Protein AF-A0AAF0ZLP9-F1 (afdb_monomer)

Mean predicted aligned error: 16.52 Å

Sequence (183 aa):
MPTTYLGMPLGSNHKALDIWDGILEKTERKLTRWKAQYLSLGGRLILINSDLDSLPTYVMSLFPIPAKVVEKLDRLRRNLLWHGNKEGKEQGWNISFRIMLNDWEIERVAALLGTLGGIFIIPTATDRVLWKLSRDGVFSVKSAYNCGLHEMTRGTQYPWRYFWKSALPTKVKGFTWLVIRTV

Organism: Solanum verrucosum (NCBI:txid315347)

Foldseek 3Di:
DFDADPNHTPPDDLPDCVRLVSLLVVLVVVLVVDLLLVAALVRLVVCCVPPVCVSVVVSCVVHPDDPVSVLSSLLSSLCSNQVNDPPPDDSADRDDDPDDDDPVVVVVVVVVRVVRVVDHDDSNDDDDQAPPQDPVRDDDPVSCVVSCPVVVVVVDPDPVVVLVVDPDDPVVSVVVVVVVVVD

Structure (mmCIF, N/CA/C/O backbone):
data_AF-A0AAF0ZLP9-F1
#
_entry.id   AF-A0AAF0ZLP9-F1
#
loop_
_atom_site.group_PDB
_atom_site.id
_atom_site.type_symbol
_atom_site.label_atom_id
_atom_site.label_alt_id
_atom_site.label_comp_id
_atom_site.label_asym_id
_atom_site.label_entity_id
_atom_site.label_seq_id
_atom_site.pdbx_PDB_ins_code
_atom_site.Cartn_x
_atom_site.Cartn_y
_atom_site.Cartn_z
_atom_site.occupancy
_atom_site.B_iso_or_equiv
_atom_site.auth_seq_id
_atom_site.auth_comp_id
_atom_site.auth_asym_id
_atom_site.auth_atom_id
_atom_site.pdbx_PDB_model_num
ATOM 1 N N . MET A 1 1 ? 23.384 -28.248 -21.584 1.00 49.19 1 MET A N 1
ATOM 2 C CA . MET A 1 1 ? 22.655 -28.486 -20.319 1.00 49.19 1 MET A CA 1
ATOM 3 C C . MET A 1 1 ? 22.305 -27.123 -19.737 1.00 49.19 1 MET A C 1
ATOM 5 O O . MET A 1 1 ? 23.247 -26.397 -19.442 1.00 49.19 1 MET A O 1
ATOM 9 N N . PRO A 1 2 ? 21.028 -26.709 -19.655 1.00 58.16 2 PRO A N 1
ATOM 10 C CA . PRO A 1 2 ? 20.682 -25.439 -19.017 1.00 58.16 2 PRO A CA 1
ATOM 11 C C . PRO A 1 2 ? 20.969 -25.537 -17.512 1.00 58.16 2 PRO A C 1
ATOM 13 O O . PRO A 1 2 ? 20.381 -26.361 -16.814 1.00 58.16 2 PRO A O 1
ATOM 16 N N . THR A 1 3 ? 21.919 -24.745 -17.016 1.00 70.38 3 THR A N 1
ATOM 17 C CA . THR A 1 3 ? 22.317 -24.718 -15.604 1.00 70.38 3 THR A CA 1
ATOM 18 C C . THR A 1 3 ? 21.590 -23.590 -14.881 1.00 70.38 3 THR A C 1
ATOM 20 O O . THR A 1 3 ? 21.558 -22.448 -15.332 1.00 70.38 3 THR A O 1
ATOM 23 N N . THR A 1 4 ? 20.973 -23.912 -13.744 1.00 65.00 4 THR A N 1
ATOM 24 C CA . THR A 1 4 ? 20.306 -22.921 -12.891 1.00 65.00 4 THR A CA 1
ATOM 25 C C . THR A 1 4 ? 21.230 -22.608 -11.721 1.00 65.00 4 THR A C 1
ATOM 27 O O . THR A 1 4 ? 21.592 -23.517 -10.978 1.00 65.00 4 THR A O 1
ATOM 30 N N . TYR A 1 5 ? 21.615 -21.347 -11.542 1.00 68.69 5 TYR A N 1
ATOM 31 C CA . TYR A 1 5 ? 22.471 -20.907 -10.439 1.00 68.69 5 TYR A CA 1
ATOM 32 C C . TYR A 1 5 ? 21.735 -19.881 -9.587 1.00 68.69 5 TYR A C 1
ATOM 34 O O . TYR A 1 5 ? 21.139 -18.948 -10.117 1.00 68.69 5 TYR A O 1
ATOM 42 N N . LEU A 1 6 ? 21.704 -20.094 -8.265 1.00 69.62 6 LEU A N 1
ATOM 43 C CA . LEU A 1 6 ? 20.928 -19.275 -7.316 1.00 69.62 6 LEU A CA 1
ATOM 44 C C . LEU A 1 6 ? 19.440 -19.119 -7.701 1.00 69.62 6 LEU A C 1
ATOM 46 O O . LEU A 1 6 ? 18.779 -18.144 -7.353 1.00 69.62 6 LEU A O 1
ATOM 50 N N . GLY A 1 7 ? 18.887 -20.106 -8.415 1.00 65.56 7 GLY A N 1
ATOM 51 C CA . GLY A 1 7 ? 17.504 -20.080 -8.890 1.00 65.56 7 GLY A CA 1
ATOM 52 C C . GLY A 1 7 ? 17.270 -19.261 -10.163 1.00 65.56 7 GLY A C 1
ATOM 53 O O . GLY A 1 7 ? 16.106 -19.056 -10.501 1.00 65.56 7 GLY A O 1
ATOM 54 N N . MET A 1 8 ? 18.334 -18.837 -10.855 1.00 65.44 8 MET A N 1
ATOM 55 C CA . MET A 1 8 ? 18.293 -18.126 -12.131 1.00 65.44 8 MET A CA 1
ATOM 56 C C . MET A 1 8 ? 18.932 -18.974 -13.251 1.00 65.44 8 MET A C 1
ATOM 58 O O . MET A 1 8 ? 20.014 -19.531 -13.044 1.00 65.44 8 MET A O 1
ATOM 62 N N . PRO A 1 9 ? 18.297 -19.109 -14.430 1.00 67.62 9 PRO A N 1
ATOM 63 C CA . PRO A 1 9 ? 18.894 -19.823 -15.556 1.00 67.62 9 PRO A CA 1
ATOM 64 C C . PRO A 1 9 ? 20.093 -19.039 -16.113 1.00 67.62 9 PRO A C 1
ATOM 66 O O . PRO A 1 9 ? 19.953 -17.902 -16.569 1.00 67.62 9 PRO A O 1
ATOM 69 N N . LEU A 1 10 ? 21.283 -19.642 -16.063 1.00 65.06 10 LEU A N 1
ATOM 70 C CA . LEU A 1 10 ? 22.501 -19.060 -16.624 1.00 65.06 10 LEU A CA 1
ATOM 71 C C . LEU A 1 10 ? 22.424 -19.109 -18.156 1.00 65.06 10 LEU A C 1
ATOM 73 O O . LEU A 1 10 ? 22.290 -20.181 -18.742 1.00 65.06 10 LEU A O 1
ATOM 77 N N . GLY A 1 11 ? 22.507 -17.941 -18.798 1.00 62.72 11 GLY A N 1
ATOM 78 C CA . GLY A 1 11 ? 22.453 -17.798 -20.259 1.00 62.72 11 GLY A CA 1
ATOM 79 C C . GLY A 1 11 ? 21.096 -17.370 -20.832 1.00 62.72 11 GLY A C 1
ATOM 80 O O . GLY A 1 11 ? 21.001 -17.162 -22.039 1.00 62.72 11 GLY A O 1
ATOM 81 N N . SER A 1 12 ? 20.063 -17.188 -20.000 1.00 61.44 12 SER A N 1
ATOM 82 C CA . SER A 1 12 ? 18.775 -16.633 -20.443 1.00 61.44 12 SER A CA 1
ATOM 83 C C . SER A 1 12 ? 18.812 -15.108 -20.556 1.00 61.44 12 SER A C 1
ATOM 85 O O . SER A 1 12 ? 19.478 -14.417 -19.786 1.00 61.44 12 SER A O 1
ATOM 87 N N . ASN A 1 13 ? 18.065 -14.564 -21.519 1.00 61.25 13 ASN A N 1
ATOM 88 C CA . ASN A 1 13 ? 17.962 -13.122 -21.727 1.00 61.25 13 ASN A CA 1
ATOM 89 C C . ASN A 1 13 ? 17.360 -12.442 -20.482 1.00 61.25 13 ASN A C 1
ATOM 91 O O . ASN A 1 13 ? 16.272 -12.796 -20.047 1.00 61.25 13 ASN A O 1
ATOM 95 N N . HIS A 1 14 ? 18.037 -11.430 -19.941 1.00 55.03 14 HIS A N 1
ATOM 96 C CA . HIS A 1 14 ? 17.614 -10.651 -18.770 1.00 55.03 14 HIS A CA 1
ATOM 97 C C . HIS A 1 14 ? 16.262 -9.925 -18.927 1.00 55.03 14 HIS A C 1
ATOM 99 O O . HIS A 1 14 ? 15.676 -9.486 -17.939 1.00 55.03 14 HIS A O 1
ATOM 105 N N . LYS A 1 15 ? 15.765 -9.784 -20.163 1.00 58.22 15 LYS A N 1
ATOM 106 C CA . LYS A 1 15 ? 14.428 -9.247 -20.475 1.00 58.22 15 LYS A CA 1
ATOM 107 C C . LYS A 1 15 ? 13.356 -10.329 -20.628 1.00 58.22 15 LYS A C 1
ATOM 109 O O . LYS A 1 15 ? 12.195 -9.989 -20.852 1.00 58.22 15 LYS A O 1
ATOM 114 N N . ALA A 1 16 ? 13.726 -11.608 -20.569 1.00 65.06 16 ALA A N 1
ATOM 115 C CA . ALA A 1 16 ? 12.787 -12.706 -20.736 1.00 65.06 16 ALA A CA 1
ATOM 116 C C . ALA A 1 16 ? 11.825 -12.754 -19.544 1.00 65.06 16 ALA A C 1
ATOM 118 O O . ALA A 1 16 ? 12.243 -12.788 -18.384 1.00 65.06 16 ALA A O 1
ATOM 119 N N . LEU A 1 17 ? 10.527 -12.762 -19.852 1.00 65.50 17 LEU A N 1
ATOM 120 C CA . LEU A 1 17 ? 9.453 -12.929 -18.871 1.00 65.50 17 LEU A CA 1
ATOM 121 C C . LEU A 1 17 ? 9.621 -14.231 -18.073 1.00 65.50 17 LEU A C 1
ATOM 123 O O . LEU A 1 17 ? 9.301 -14.251 -16.891 1.00 65.50 17 LEU A O 1
ATOM 127 N N . ASP A 1 18 ? 10.267 -15.234 -18.667 1.00 69.56 18 ASP A N 1
ATOM 128 C CA . ASP A 1 18 ? 10.568 -16.539 -18.077 1.00 69.56 18 ASP A CA 1
ATOM 129 C C . ASP A 1 18 ? 11.316 -16.461 -16.730 1.00 69.56 18 ASP A C 1
ATOM 131 O O . ASP A 1 18 ? 11.081 -17.274 -15.834 1.00 69.56 18 ASP A O 1
ATOM 135 N N . ILE A 1 19 ? 12.203 -15.467 -16.543 1.00 73.44 19 ILE A N 1
ATOM 136 C CA . ILE A 1 19 ? 12.913 -15.258 -15.263 1.00 73.44 19 ILE A CA 1
ATOM 137 C C . ILE A 1 19 ? 11.917 -14.842 -14.175 1.00 73.44 19 ILE A C 1
ATOM 139 O O . ILE A 1 19 ? 11.981 -15.314 -13.037 1.00 73.44 19 ILE A O 1
ATOM 143 N N . TRP A 1 20 ? 10.983 -13.962 -14.535 1.00 76.06 20 TRP A N 1
ATOM 144 C CA . TRP A 1 20 ? 9.957 -13.455 -13.633 1.00 76.06 20 TRP A CA 1
ATOM 145 C C . TRP A 1 20 ? 8.847 -14.474 -13.397 1.00 76.06 20 TRP A C 1
ATOM 147 O O . TRP A 1 20 ? 8.338 -14.543 -12.281 1.00 76.06 20 TRP A O 1
ATOM 157 N N . ASP A 1 21 ? 8.528 -15.314 -14.380 1.00 79.44 21 ASP A N 1
ATOM 158 C CA . ASP A 1 21 ? 7.550 -16.392 -14.237 1.00 79.44 21 ASP A CA 1
ATOM 159 C C . ASP A 1 21 ? 7.983 -17.405 -13.175 1.00 79.44 21 ASP A C 1
ATOM 161 O O . ASP A 1 21 ? 7.184 -17.759 -12.308 1.00 79.44 21 ASP A O 1
ATOM 165 N N . GLY A 1 22 ? 9.268 -17.771 -13.126 1.00 78.88 22 GLY A N 1
ATOM 166 C CA . GLY A 1 22 ? 9.793 -18.633 -12.061 1.00 78.88 22 GLY A CA 1
ATOM 167 C C . GLY A 1 22 ? 9.694 -18.012 -10.656 1.00 78.88 22 GLY A C 1
ATOM 168 O O . GLY A 1 22 ? 9.508 -18.720 -9.663 1.00 78.88 22 GLY A O 1
ATOM 169 N N . ILE A 1 23 ? 9.794 -16.684 -10.541 1.00 80.06 23 ILE A N 1
ATOM 170 C CA . ILE A 1 23 ? 9.618 -15.963 -9.267 1.00 80.06 23 ILE A CA 1
ATOM 171 C C . ILE A 1 23 ? 8.141 -15.891 -8.900 1.00 80.06 23 ILE A C 1
ATOM 173 O O . ILE A 1 23 ? 7.786 -16.131 -7.744 1.00 80.06 23 ILE A O 1
ATOM 177 N N . LEU A 1 24 ? 7.283 -15.588 -9.872 1.00 81.00 24 LEU A N 1
ATOM 178 C CA . LEU A 1 24 ? 5.836 -15.551 -9.703 1.00 81.00 24 LEU A CA 1
ATOM 179 C C . LEU A 1 24 ? 5.320 -16.915 -9.248 1.00 81.00 24 LEU A C 1
ATOM 181 O O . LEU A 1 24 ? 4.569 -16.978 -8.283 1.00 81.00 24 LEU A O 1
ATOM 185 N N . GLU A 1 25 ? 5.804 -18.005 -9.839 1.00 84.25 25 GLU A N 1
ATOM 186 C CA . GLU A 1 25 ? 5.424 -19.363 -9.454 1.00 84.25 25 GLU A CA 1
ATOM 187 C C . GLU A 1 25 ? 5.878 -19.707 -8.024 1.00 84.25 25 GLU A C 1
ATOM 189 O O . GLU A 1 25 ? 5.121 -20.280 -7.241 1.00 84.25 25 GLU A O 1
ATOM 194 N N . LYS A 1 26 ? 7.097 -19.313 -7.625 1.00 82.75 26 LYS A N 1
ATOM 195 C CA . LYS A 1 26 ? 7.569 -19.479 -6.235 1.00 82.75 26 LYS A CA 1
ATOM 196 C C . LYS A 1 26 ? 6.723 -18.674 -5.249 1.00 82.75 26 LYS A C 1
ATOM 198 O O . LYS A 1 26 ? 6.408 -19.166 -4.166 1.00 82.75 26 LYS A O 1
ATOM 203 N N . THR A 1 27 ? 6.362 -17.452 -5.629 1.00 79.12 27 THR A N 1
ATOM 204 C CA . THR A 1 27 ? 5.506 -16.546 -4.852 1.00 79.12 27 THR A CA 1
ATOM 205 C C . THR A 1 27 ? 4.111 -17.149 -4.682 1.00 79.12 27 THR A C 1
ATOM 207 O O . THR A 1 27 ? 3.625 -17.270 -3.559 1.00 79.12 27 THR A O 1
ATOM 210 N N . GLU A 1 28 ? 3.507 -17.631 -5.770 1.00 81.25 28 GLU A N 1
ATOM 211 C CA . GLU A 1 28 ? 2.225 -18.343 -5.773 1.00 81.25 28 GLU A CA 1
ATOM 212 C C . GLU A 1 28 ? 2.287 -19.610 -4.913 1.00 81.25 28 GLU A C 1
ATOM 214 O O . GLU A 1 28 ? 1.420 -19.826 -4.075 1.00 81.25 28 GLU A O 1
ATOM 219 N N . ARG A 1 29 ? 3.352 -20.409 -5.014 1.00 82.69 29 ARG A N 1
ATOM 220 C CA . ARG A 1 29 ? 3.523 -21.626 -4.206 1.00 82.69 29 ARG A CA 1
ATOM 221 C C . ARG A 1 29 ? 3.622 -21.332 -2.705 1.00 82.69 29 ARG A C 1
ATOM 223 O O . ARG A 1 29 ? 3.055 -22.075 -1.900 1.00 82.69 29 ARG A O 1
ATOM 230 N N . LYS A 1 30 ? 4.314 -20.253 -2.314 1.00 78.88 30 LYS A N 1
ATOM 231 C CA . LYS A 1 30 ? 4.333 -19.772 -0.918 1.00 78.88 30 LYS A CA 1
ATOM 232 C C . LYS A 1 30 ? 2.928 -19.362 -0.462 1.00 78.88 30 LYS A C 1
ATOM 234 O O . LYS A 1 30 ? 2.514 -19.751 0.627 1.00 78.88 30 LYS A O 1
ATOM 239 N N . LEU A 1 31 ? 2.181 -18.662 -1.317 1.00 74.19 31 LEU A N 1
ATOM 240 C CA . LEU A 1 31 ? 0.797 -18.257 -1.057 1.00 74.19 31 LEU A CA 1
ATOM 241 C C . LEU A 1 31 ? -0.144 -19.452 -0.879 1.00 74.19 31 LEU A C 1
ATOM 243 O O . LEU A 1 31 ? -0.948 -19.441 0.043 1.00 74.19 31 LEU A O 1
ATOM 247 N N . THR A 1 32 ? -0.024 -20.508 -1.688 1.00 70.88 32 THR A N 1
ATOM 248 C CA . THR A 1 32 ? -0.853 -21.719 -1.546 1.00 70.88 32 THR A CA 1
ATOM 249 C C . THR A 1 32 ? -0.559 -22.465 -0.245 1.00 70.88 32 THR A C 1
ATOM 251 O O . THR A 1 32 ? -1.459 -23.051 0.359 1.00 70.88 32 THR A O 1
ATOM 254 N N . ARG A 1 33 ? 0.702 -22.439 0.209 1.00 72.69 33 ARG A N 1
ATOM 255 C CA . ARG A 1 33 ? 1.113 -23.024 1.492 1.00 72.69 33 ARG A CA 1
ATOM 256 C C . ARG A 1 33 ? 0.535 -22.249 2.676 1.00 72.69 33 ARG A C 1
ATOM 258 O O . ARG A 1 33 ? 0.210 -22.848 3.701 1.00 72.69 33 ARG A O 1
ATOM 265 N N . TRP A 1 34 ? 0.403 -20.933 2.554 1.00 72.44 34 TRP A N 1
ATOM 266 C CA . TRP A 1 34 ? -0.213 -20.112 3.585 1.00 72.44 34 TRP A CA 1
ATOM 267 C C . TRP A 1 34 ? -1.728 -20.138 3.454 1.00 72.44 34 TRP A C 1
ATOM 269 O O . TRP A 1 34 ? -2.339 -19.492 2.607 1.00 72.44 34 TRP A O 1
ATOM 279 N N . LYS A 1 35 ? -2.374 -20.851 4.367 1.00 63.41 35 LYS A N 1
ATOM 280 C CA . LYS A 1 35 ? -3.819 -20.758 4.536 1.00 63.41 35 LYS A CA 1
ATOM 281 C C . LYS A 1 35 ? -4.155 -19.397 5.151 1.00 63.41 35 LYS A C 1
ATOM 283 O O . LYS A 1 35 ? -4.222 -19.264 6.368 1.00 63.41 35 LYS A O 1
ATOM 288 N N . ALA A 1 36 ? -4.361 -18.396 4.292 1.00 61.16 36 ALA A N 1
ATOM 289 C CA . ALA A 1 36 ? -4.723 -17.020 4.650 1.00 61.16 36 ALA A CA 1
ATOM 290 C C . ALA A 1 36 ? -5.899 -16.934 5.648 1.00 61.16 36 ALA A C 1
ATOM 292 O O . ALA A 1 36 ? -5.960 -15.997 6.437 1.00 61.16 36 ALA A O 1
ATOM 293 N N . GLN A 1 37 ? -6.761 -17.956 5.660 1.00 61.06 37 GLN A N 1
ATOM 294 C CA . GLN A 1 37 ? -7.866 -18.165 6.607 1.00 61.06 37 GLN A CA 1
ATOM 295 C C . GLN A 1 37 ? -7.455 -18.289 8.077 1.00 61.06 37 GLN A C 1
ATOM 297 O O . 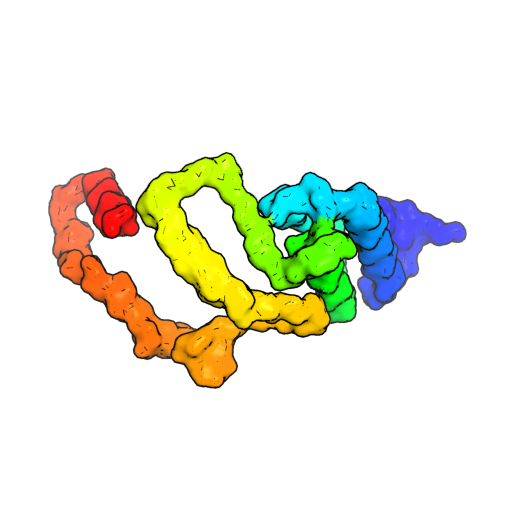GLN A 1 37 ? -8.265 -18.011 8.952 1.00 61.06 37 GLN A O 1
ATOM 302 N N . TYR A 1 38 ? -6.214 -18.681 8.370 1.00 63.47 38 TYR A N 1
ATOM 303 C CA . TYR A 1 38 ? -5.725 -18.825 9.746 1.00 63.47 38 TYR A CA 1
ATOM 304 C C . TYR A 1 38 ? -4.857 -17.651 10.206 1.00 63.47 38 TYR A C 1
ATOM 306 O O . TYR A 1 38 ? -4.330 -17.674 11.316 1.00 63.47 38 TYR A O 1
ATOM 314 N N . LEU A 1 39 ? -4.674 -16.629 9.365 1.00 66.81 39 LEU A N 1
ATOM 315 C CA . LEU A 1 39 ? -3.806 -15.495 9.657 1.00 66.81 39 LEU A CA 1
ATOM 316 C C . LEU A 1 39 ? -4.619 -14.215 9.855 1.00 66.81 39 LEU A C 1
ATOM 318 O O . LEU A 1 39 ? -5.413 -13.807 9.002 1.00 66.81 39 LEU A O 1
ATOM 322 N N . SER A 1 40 ? -4.351 -13.524 10.965 1.00 72.12 40 SER A N 1
ATOM 323 C CA . SER A 1 40 ? -4.873 -12.174 11.193 1.00 72.12 40 SER A CA 1
ATOM 324 C C . SER A 1 40 ? -4.401 -11.212 10.098 1.00 72.12 40 SER A C 1
ATOM 326 O O . SER A 1 40 ? -3.391 -11.457 9.436 1.00 72.12 40 SER A O 1
ATOM 328 N N . LEU A 1 41 ? -5.111 -10.096 9.904 1.00 70.56 41 LEU A N 1
ATOM 329 C CA . LEU A 1 41 ? -4.733 -9.083 8.909 1.00 70.56 41 LEU A CA 1
ATOM 330 C C . LEU A 1 41 ? -3.286 -8.598 9.114 1.00 70.56 41 LEU A C 1
ATOM 332 O O . LEU A 1 41 ? -2.505 -8.543 8.166 1.00 70.56 41 LEU A O 1
ATOM 336 N N . GLY A 1 42 ? -2.903 -8.340 10.369 1.00 70.06 42 GLY A N 1
ATOM 337 C CA . GLY A 1 42 ? -1.533 -7.964 10.726 1.00 70.06 42 GLY A CA 1
ATOM 338 C C . GLY A 1 42 ? -0.511 -9.075 10.461 1.00 70.06 42 GLY A C 1
ATOM 339 O O . GLY A 1 42 ? 0.571 -8.795 9.957 1.00 70.06 42 GLY A O 1
ATOM 340 N N . GLY A 1 43 ? -0.856 -10.340 10.727 1.00 75.56 43 GLY A N 1
ATOM 341 C CA . GLY A 1 43 ? 0.011 -11.479 10.401 1.00 75.56 43 GLY A CA 1
ATOM 342 C C . GLY A 1 43 ? 0.236 -11.633 8.894 1.00 75.56 43 GLY A C 1
ATOM 343 O O . GLY A 1 43 ? 1.356 -11.891 8.461 1.00 75.56 43 GLY A O 1
ATOM 344 N N . ARG A 1 44 ? -0.804 -11.397 8.086 1.00 79.12 44 ARG A N 1
ATOM 345 C CA . ARG A 1 44 ? -0.709 -11.402 6.619 1.00 79.12 44 ARG A CA 1
ATOM 346 C C . ARG A 1 44 ? 0.176 -10.272 6.097 1.00 79.12 44 ARG A C 1
ATOM 348 O O . ARG A 1 44 ? 1.000 -10.521 5.226 1.00 79.12 44 ARG A O 1
ATOM 355 N N . LEU A 1 45 ? 0.053 -9.066 6.653 1.00 80.12 45 LEU A N 1
ATOM 356 C CA . LEU A 1 45 ? 0.885 -7.920 6.275 1.00 80.12 45 LEU A CA 1
ATOM 357 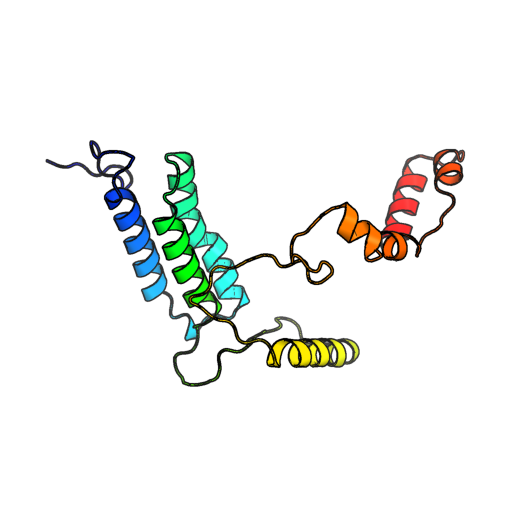C C . LEU A 1 45 ? 2.366 -8.139 6.616 1.00 80.12 45 LEU A C 1
ATOM 359 O O . LEU A 1 45 ? 3.233 -7.842 5.800 1.00 80.12 45 LEU A O 1
ATOM 363 N N . ILE A 1 46 ? 2.656 -8.718 7.784 1.00 82.12 46 ILE A N 1
ATOM 364 C CA . ILE A 1 46 ? 4.028 -9.075 8.164 1.00 82.12 46 ILE A CA 1
ATOM 365 C C . ILE A 1 46 ? 4.612 -10.093 7.178 1.00 82.12 46 ILE A C 1
ATOM 367 O O . ILE A 1 46 ? 5.715 -9.873 6.692 1.00 82.12 46 ILE A O 1
ATOM 371 N N . LEU A 1 47 ? 3.867 -11.150 6.829 1.00 79.81 47 LEU A N 1
ATOM 372 C CA . LEU A 1 47 ? 4.320 -12.159 5.861 1.00 79.81 47 LEU A CA 1
ATOM 373 C C . LEU A 1 47 ? 4.530 -11.593 4.452 1.00 79.81 47 LEU A C 1
ATOM 375 O O . LEU A 1 47 ? 5.462 -12.000 3.760 1.00 79.81 47 LEU A O 1
ATOM 379 N N . ILE A 1 48 ? 3.684 -10.655 4.013 1.00 82.62 48 ILE A N 1
ATOM 380 C CA . ILE A 1 48 ? 3.896 -9.952 2.741 1.00 82.62 48 ILE A CA 1
ATOM 381 C C . ILE A 1 48 ? 5.261 -9.256 2.768 1.00 82.62 48 ILE A C 1
ATOM 383 O O . ILE A 1 48 ? 6.106 -9.531 1.915 1.00 82.62 48 ILE A O 1
ATOM 387 N N . ASN A 1 49 ? 5.503 -8.451 3.801 1.00 81.06 49 ASN A N 1
ATOM 388 C CA . ASN A 1 49 ? 6.715 -7.646 3.909 1.00 81.06 49 ASN A CA 1
ATOM 389 C C . ASN A 1 49 ? 7.985 -8.491 4.130 1.00 81.06 49 ASN A C 1
ATOM 391 O O . ASN A 1 49 ? 9.046 -8.140 3.619 1.00 81.06 49 ASN A O 1
ATOM 395 N N . SER A 1 50 ? 7.917 -9.594 4.885 1.00 80.38 50 SER A N 1
ATOM 396 C CA . SER A 1 50 ? 9.090 -10.437 5.168 1.00 80.38 50 SER A CA 1
ATOM 397 C C . SER A 1 50 ? 9.429 -11.394 4.024 1.00 80.38 50 SER A C 1
ATOM 399 O O . SER A 1 50 ? 10.596 -11.570 3.667 1.00 80.38 50 SER A O 1
ATOM 401 N N . ASP A 1 51 ? 8.416 -12.034 3.438 1.00 75.31 51 ASP A N 1
ATOM 402 C CA . ASP A 1 51 ? 8.608 -13.231 2.616 1.00 75.31 51 ASP A CA 1
ATOM 403 C C . ASP A 1 51 ? 8.201 -13.074 1.153 1.00 75.31 51 ASP A C 1
ATOM 405 O O . ASP A 1 51 ? 8.790 -13.749 0.296 1.00 75.31 51 ASP A O 1
ATOM 409 N N . LEU A 1 52 ? 7.192 -12.244 0.859 1.00 77.06 52 LEU A N 1
ATOM 410 C CA . LEU A 1 52 ? 6.774 -11.970 -0.521 1.00 77.06 52 LEU A CA 1
ATOM 411 C C . LEU A 1 52 ? 7.579 -10.837 -1.139 1.00 77.06 52 LEU A C 1
ATOM 413 O O . LEU A 1 52 ? 7.829 -10.893 -2.336 1.00 77.06 52 LEU A O 1
ATOM 417 N N . ASP A 1 53 ? 8.026 -9.864 -0.348 1.00 77.62 53 ASP A N 1
ATOM 418 C CA . ASP A 1 53 ? 8.770 -8.717 -0.869 1.00 77.62 53 ASP A CA 1
ATOM 419 C C . ASP A 1 53 ? 10.270 -8.990 -1.000 1.00 77.62 53 ASP A C 1
ATOM 421 O O . ASP A 1 53 ? 10.919 -8.415 -1.872 1.00 77.62 53 ASP A O 1
ATOM 425 N N . SER A 1 54 ? 10.831 -9.923 -0.228 1.00 80.25 54 SER A N 1
ATOM 426 C CA . SER A 1 54 ? 12.264 -10.248 -0.284 1.00 80.25 54 SER A CA 1
ATOM 427 C C . SER A 1 54 ? 12.703 -10.862 -1.623 1.00 80.25 54 SER A C 1
ATOM 429 O O . SER A 1 54 ? 13.784 -10.539 -2.119 1.00 80.25 54 SER A O 1
ATOM 431 N N . LEU A 1 55 ? 11.861 -11.693 -2.253 1.00 76.50 55 LEU A N 1
ATOM 432 C CA . LEU A 1 55 ? 12.174 -12.347 -3.534 1.00 76.50 55 LEU A CA 1
ATOM 433 C C . LEU A 1 55 ? 12.176 -11.368 -4.729 1.00 76.50 55 LEU A C 1
ATOM 435 O O . LEU A 1 55 ? 13.188 -11.312 -5.432 1.00 76.50 55 LEU A O 1
ATOM 439 N N . PRO A 1 56 ? 11.119 -10.564 -4.972 1.00 77.50 56 PRO A N 1
ATOM 440 C CA . PRO A 1 56 ? 11.139 -9.534 -6.003 1.00 77.50 56 PRO A CA 1
ATOM 441 C C . PRO A 1 56 ? 12.199 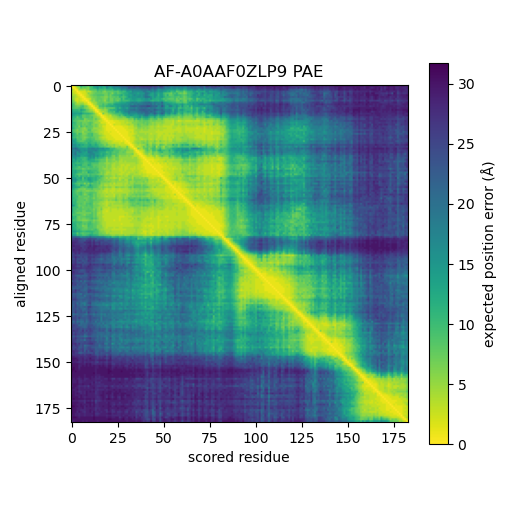-8.469 -5.733 1.00 77.50 56 PRO A C 1
ATOM 443 O O . PRO A 1 56 ? 12.860 -8.060 -6.677 1.00 77.50 56 PRO A O 1
ATOM 446 N N . THR A 1 57 ? 12.428 -8.067 -4.476 1.00 82.50 57 THR A N 1
ATOM 447 C CA . THR A 1 57 ? 13.437 -7.042 -4.140 1.00 82.50 57 THR A CA 1
ATOM 448 C C . THR A 1 57 ? 14.842 -7.465 -4.562 1.00 82.50 57 THR A C 1
ATOM 450 O O . THR A 1 57 ? 15.568 -6.674 -5.163 1.00 82.50 57 THR A O 1
ATOM 453 N N . TYR A 1 58 ? 15.215 -8.726 -4.317 1.00 81.12 58 TYR A N 1
ATOM 454 C CA . TYR A 1 58 ? 16.495 -9.261 -4.780 1.00 81.12 58 TYR A CA 1
ATOM 455 C C . TYR A 1 58 ? 16.628 -9.163 -6.304 1.00 81.12 58 TYR A C 1
ATOM 457 O O . TYR A 1 58 ? 17.635 -8.679 -6.813 1.00 81.12 58 TYR A O 1
ATOM 465 N N . VAL A 1 59 ? 15.595 -9.549 -7.051 1.00 76.62 59 VAL A N 1
ATOM 466 C CA . VAL A 1 59 ? 15.664 -9.553 -8.519 1.00 76.62 59 VAL A CA 1
ATOM 467 C C . VAL A 1 59 ? 15.556 -8.149 -9.113 1.00 76.62 59 VAL A C 1
ATOM 469 O O . VAL A 1 59 ? 16.225 -7.862 -10.101 1.00 76.62 59 VAL A O 1
ATOM 472 N N . MET A 1 60 ? 14.822 -7.240 -8.471 1.00 77.88 60 MET A N 1
ATOM 473 C CA . MET A 1 60 ? 14.773 -5.819 -8.830 1.00 77.88 60 MET A CA 1
ATOM 474 C C . MET A 1 60 ? 16.138 -5.136 -8.707 1.00 77.88 60 MET A C 1
ATOM 476 O O . MET A 1 60 ? 16.420 -4.207 -9.460 1.00 77.88 60 MET A O 1
ATOM 480 N N . SER A 1 61 ? 16.997 -5.600 -7.791 1.00 80.81 61 SER A N 1
ATOM 481 C CA . SER A 1 61 ? 18.376 -5.101 -7.690 1.00 80.81 61 SER A CA 1
ATOM 482 C C . SER A 1 61 ? 19.257 -5.510 -8.877 1.00 80.81 61 SER A C 1
ATOM 484 O O . SER A 1 61 ? 20.259 -4.854 -9.147 1.00 80.81 61 SER A O 1
ATOM 486 N N . LEU A 1 62 ? 18.874 -6.567 -9.601 1.00 78.38 62 LEU A N 1
ATOM 487 C CA . LEU A 1 62 ? 19.609 -7.094 -10.751 1.00 78.38 62 LEU A CA 1
ATOM 488 C C . LEU A 1 62 ? 19.013 -6.620 -12.085 1.00 78.38 62 LEU A C 1
ATOM 490 O O . LEU A 1 62 ? 19.760 -6.350 -13.023 1.00 78.38 62 LEU A O 1
ATOM 494 N N . PHE A 1 63 ? 17.681 -6.507 -12.179 1.00 79.44 63 PHE A N 1
ATOM 495 C CA . PHE A 1 63 ? 16.970 -6.195 -13.422 1.00 79.44 63 PHE A CA 1
ATOM 496 C C . PHE A 1 63 ? 15.753 -5.284 -13.203 1.00 79.44 63 PHE A C 1
ATOM 498 O O . PHE A 1 63 ? 15.033 -5.438 -12.214 1.00 79.44 63 PHE A O 1
ATOM 505 N N . PRO A 1 64 ? 15.446 -4.382 -14.155 1.00 77.25 64 PRO A N 1
ATOM 506 C CA . PRO A 1 64 ? 14.233 -3.574 -14.099 1.00 77.25 64 PRO A CA 1
ATOM 507 C C . PRO A 1 64 ? 12.982 -4.452 -14.238 1.00 77.25 64 PRO A C 1
ATOM 509 O O . PRO A 1 64 ? 12.895 -5.300 -15.129 1.00 77.25 64 PRO A O 1
ATOM 512 N N . ILE A 1 65 ? 11.997 -4.235 -13.363 1.00 80.19 65 ILE A N 1
ATOM 513 C CA . ILE A 1 65 ? 10.777 -5.044 -13.315 1.00 80.19 65 ILE A CA 1
ATOM 514 C C . ILE A 1 65 ? 9.785 -4.649 -14.430 1.00 80.19 65 ILE A C 1
ATOM 516 O O . ILE A 1 65 ? 9.446 -3.470 -14.564 1.00 80.19 65 ILE A O 1
ATOM 520 N N . PRO A 1 66 ? 9.280 -5.601 -15.238 1.00 82.25 66 PRO A N 1
ATOM 521 C CA . PRO A 1 66 ? 8.235 -5.317 -16.218 1.00 82.25 66 PRO A CA 1
ATOM 522 C C . PRO A 1 66 ? 6.900 -4.973 -15.542 1.00 82.25 66 PRO A C 1
ATOM 524 O O . PRO A 1 66 ? 6.502 -5.627 -14.578 1.00 82.25 66 PRO A O 1
ATOM 527 N N . ALA A 1 67 ? 6.142 -4.025 -16.104 1.00 82.19 67 ALA A N 1
ATOM 528 C CA . ALA A 1 67 ? 4.855 -3.583 -15.544 1.00 82.19 67 ALA A CA 1
ATOM 529 C C . ALA A 1 67 ? 3.850 -4.732 -15.313 1.00 82.19 67 ALA A C 1
ATOM 531 O O . ALA A 1 67 ? 3.172 -4.767 -14.290 1.00 82.19 67 ALA A O 1
ATOM 532 N N . LYS A 1 68 ? 3.815 -5.725 -16.215 1.00 81.56 68 LYS A N 1
ATOM 533 C CA . LYS A 1 68 ? 2.955 -6.917 -16.086 1.00 81.56 68 LYS A CA 1
ATOM 534 C C . LYS A 1 68 ? 3.264 -7.747 -14.832 1.00 81.56 68 LYS A C 1
ATOM 536 O O . LYS A 1 68 ? 2.364 -8.329 -14.234 1.00 81.56 68 LYS A O 1
ATOM 541 N N . VAL A 1 69 ? 4.537 -7.814 -14.440 1.00 82.75 69 VAL A N 1
ATOM 542 C CA . VAL A 1 69 ? 4.982 -8.576 -13.264 1.00 82.75 69 VAL A CA 1
ATOM 543 C C . VAL A 1 69 ? 4.594 -7.841 -11.986 1.00 82.75 69 VAL A C 1
ATOM 545 O O . VAL A 1 69 ? 4.107 -8.476 -11.053 1.00 82.75 69 VAL A O 1
ATOM 548 N N . VAL A 1 70 ? 4.738 -6.511 -11.970 1.00 83.19 70 VAL A N 1
ATOM 549 C CA . VAL A 1 70 ? 4.270 -5.660 -10.863 1.00 83.19 70 VAL A CA 1
ATOM 550 C C . VAL A 1 70 ? 2.773 -5.856 -10.644 1.00 83.19 70 VAL A C 1
ATOM 552 O O . VAL A 1 70 ? 2.354 -6.187 -9.540 1.00 83.19 70 VAL A O 1
ATOM 555 N N . GLU A 1 71 ? 1.974 -5.758 -11.708 1.00 84.06 71 GLU A N 1
ATOM 556 C CA . GLU A 1 71 ? 0.520 -5.919 -11.626 1.00 84.06 71 GLU A CA 1
ATOM 557 C C . GLU A 1 71 ? 0.120 -7.292 -11.063 1.00 84.06 71 GLU A C 1
ATOM 559 O O . GLU A 1 71 ? -0.775 -7.395 -10.216 1.00 84.06 71 GLU A O 1
ATOM 564 N N . LYS A 1 72 ? 0.815 -8.356 -11.487 1.00 84.12 72 LYS A N 1
ATOM 565 C CA . LYS A 1 72 ? 0.566 -9.714 -10.997 1.00 84.12 72 LYS A CA 1
ATOM 566 C C . LYS A 1 72 ? 0.980 -9.885 -9.531 1.00 84.12 72 LYS A C 1
ATOM 568 O O . LYS A 1 72 ? 0.213 -10.466 -8.763 1.00 84.12 72 LYS A O 1
ATOM 573 N N . LEU A 1 73 ? 2.134 -9.356 -9.118 1.00 81.88 73 LEU A N 1
ATOM 574 C CA . LEU A 1 73 ? 2.572 -9.369 -7.715 1.00 81.88 73 LEU A CA 1
ATOM 575 C C . LEU A 1 73 ? 1.608 -8.594 -6.815 1.00 81.88 73 LEU A C 1
ATOM 577 O O . LEU A 1 73 ? 1.206 -9.100 -5.768 1.00 81.88 73 LEU A O 1
ATOM 581 N N . ASP A 1 74 ? 1.172 -7.411 -7.239 1.00 83.06 74 ASP A N 1
ATOM 582 C CA . ASP A 1 74 ? 0.227 -6.602 -6.472 1.00 83.06 74 ASP A CA 1
ATOM 583 C C . ASP A 1 74 ? -1.132 -7.290 -6.351 1.00 83.06 74 ASP A C 1
ATOM 585 O O . ASP A 1 74 ? -1.741 -7.286 -5.281 1.00 83.06 74 ASP A O 1
ATOM 589 N N . ARG A 1 75 ? -1.581 -7.982 -7.405 1.00 82.19 75 ARG A N 1
ATOM 590 C CA . ARG A 1 75 ? -2.781 -8.824 -7.339 1.00 82.19 75 ARG A CA 1
ATOM 591 C C . ARG A 1 75 ? -2.635 -9.941 -6.305 1.00 82.19 75 ARG A C 1
ATOM 593 O O . ARG A 1 75 ? -3.569 -10.185 -5.544 1.00 82.19 75 ARG A O 1
ATOM 600 N N . LEU A 1 76 ? -1.480 -10.605 -6.243 1.00 80.19 76 LEU A N 1
ATOM 601 C CA . LEU A 1 76 ? -1.212 -11.653 -5.253 1.00 80.19 76 LEU A CA 1
ATOM 602 C C . LEU A 1 76 ? -1.181 -11.098 -3.818 1.00 80.19 76 LEU A C 1
ATOM 604 O O . LEU A 1 76 ? -1.810 -11.681 -2.931 1.00 80.19 76 LEU A O 1
ATOM 608 N N . ARG A 1 77 ? -0.534 -9.945 -3.596 1.00 79.50 77 ARG A N 1
ATOM 609 C CA . ARG A 1 77 ? -0.528 -9.238 -2.301 1.00 79.50 77 ARG A CA 1
ATOM 610 C C . ARG A 1 77 ? -1.945 -8.849 -1.867 1.00 79.50 77 ARG A C 1
ATOM 612 O O . ARG A 1 77 ? -2.334 -9.142 -0.736 1.00 79.50 77 ARG A O 1
ATOM 619 N N . ARG A 1 78 ? -2.747 -8.263 -2.769 1.00 77.94 78 ARG A N 1
ATOM 620 C CA . ARG A 1 78 ? -4.155 -7.895 -2.512 1.00 77.94 78 ARG A CA 1
ATOM 621 C C . ARG A 1 78 ? -5.019 -9.110 -2.195 1.00 77.94 78 ARG A C 1
ATOM 623 O O . ARG A 1 78 ? -5.819 -9.071 -1.262 1.00 77.94 78 ARG A O 1
ATOM 630 N N . ASN A 1 79 ? -4.850 -10.200 -2.938 1.00 77.69 79 ASN A N 1
ATOM 631 C CA . ASN A 1 79 ? -5.582 -11.434 -2.682 1.00 77.69 79 ASN A CA 1
ATOM 632 C C . ASN A 1 79 ? -5.257 -11.990 -1.290 1.00 77.69 79 ASN A C 1
ATOM 634 O O . ASN A 1 79 ? -6.173 -12.326 -0.548 1.00 77.69 79 ASN A O 1
ATOM 638 N N . LEU A 1 80 ? -3.985 -12.014 -0.887 1.00 75.50 80 LEU A N 1
ATOM 639 C CA . LEU A 1 80 ? -3.605 -12.467 0.452 1.00 75.50 80 LEU A CA 1
ATOM 640 C C . LEU A 1 80 ? -4.170 -11.553 1.549 1.00 75.50 80 LEU A C 1
ATOM 642 O O . LEU A 1 80 ? -4.771 -12.035 2.513 1.00 75.50 80 LEU A O 1
ATOM 646 N N . LEU A 1 81 ? -3.997 -10.239 1.398 1.00 76.69 81 LEU A N 1
ATOM 647 C CA . LEU A 1 81 ? -4.385 -9.252 2.404 1.00 76.69 81 LEU A CA 1
ATOM 648 C C . LEU A 1 81 ? -5.907 -9.188 2.600 1.00 76.69 81 LEU A C 1
ATOM 650 O O . LEU A 1 81 ? -6.373 -9.126 3.736 1.00 76.69 81 LEU A O 1
ATOM 654 N N . TRP A 1 82 ? -6.685 -9.280 1.518 1.00 71.19 82 TRP A N 1
ATOM 655 C CA . TRP A 1 82 ? -8.135 -9.058 1.560 1.00 71.19 82 TRP A CA 1
ATOM 656 C C . TRP A 1 82 ? -8.983 -10.335 1.445 1.00 71.19 82 TRP A C 1
ATOM 658 O O . TRP A 1 82 ? -10.044 -10.395 2.053 1.00 71.19 82 TRP A O 1
ATOM 668 N N . HIS A 1 83 ? -8.526 -11.393 0.760 1.00 63.47 83 HIS A N 1
ATOM 669 C CA . HIS A 1 83 ? -9.335 -12.600 0.475 1.00 63.47 83 HIS A CA 1
ATOM 670 C C . HIS A 1 83 ? -9.029 -13.775 1.412 1.00 63.47 83 HIS A C 1
ATOM 672 O O . HIS A 1 83 ? -9.079 -14.940 1.017 1.00 63.47 83 HIS A O 1
ATOM 678 N N . GLY A 1 84 ? -8.712 -13.485 2.675 1.00 55.12 84 GLY A N 1
ATOM 679 C CA . GLY A 1 84 ? -8.377 -14.507 3.666 1.00 55.12 84 GLY A CA 1
ATOM 680 C C . GLY A 1 84 ? -9.502 -15.500 3.967 1.00 55.12 84 GLY A C 1
ATOM 681 O O . GLY A 1 84 ? -9.206 -16.569 4.479 1.00 55.12 84 GLY A O 1
ATOM 682 N N . ASN A 1 85 ? -10.763 -15.206 3.634 1.00 51.47 85 ASN A N 1
ATOM 683 C CA . ASN A 1 85 ? -11.895 -16.046 4.013 1.00 51.47 85 ASN A CA 1
ATOM 684 C C . ASN A 1 85 ? -12.665 -16.541 2.781 1.00 51.47 85 ASN A C 1
ATOM 686 O O . ASN A 1 85 ? -13.221 -15.745 2.030 1.00 51.47 85 ASN A O 1
ATOM 690 N N . LYS A 1 86 ? -12.681 -17.863 2.560 1.00 52.12 86 LYS A N 1
ATOM 691 C CA . LYS A 1 86 ? -13.450 -18.502 1.473 1.00 52.12 86 LYS A CA 1
ATOM 692 C C . LYS A 1 86 ? -14.912 -18.765 1.846 1.00 52.12 86 LYS A C 1
ATOM 694 O O . LYS A 1 86 ? -15.700 -19.132 0.982 1.00 52.12 86 LYS A O 1
ATOM 699 N N . GLU A 1 87 ? -15.288 -18.562 3.102 1.00 48.16 87 GLU A N 1
ATOM 700 C CA . GLU A 1 87 ? -16.654 -18.782 3.570 1.00 48.16 87 GLU A CA 1
ATOM 701 C C . GLU A 1 87 ? -17.439 -17.478 3.572 1.00 48.16 87 GL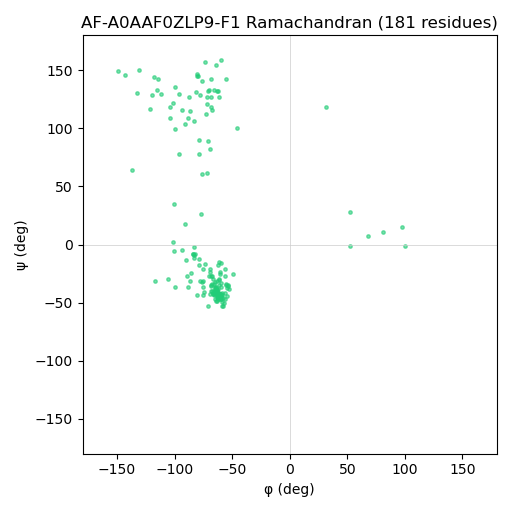U A C 1
ATOM 703 O O . GLU A 1 87 ? -17.588 -16.869 4.624 1.00 48.16 87 GLU A O 1
ATOM 708 N N . GLY A 1 88 ? -17.897 -17.047 2.391 1.00 46.88 88 GLY A N 1
ATOM 709 C CA . GLY A 1 88 ? -19.125 -16.258 2.170 1.00 46.88 88 GLY A CA 1
ATOM 710 C C . GLY A 1 88 ? -19.368 -14.960 2.956 1.00 46.88 88 GLY A C 1
ATOM 711 O O . GLY A 1 88 ? -20.384 -14.313 2.729 1.00 46.88 88 GLY A O 1
ATOM 712 N N . LYS A 1 89 ? -18.484 -14.550 3.861 1.00 45.41 89 LYS A N 1
ATOM 713 C CA . LYS A 1 89 ? -18.608 -13.354 4.679 1.00 45.41 89 LYS A CA 1
ATOM 714 C C . LYS A 1 89 ? -17.759 -12.285 4.036 1.00 45.41 89 LYS A C 1
ATOM 716 O O . LYS A 1 89 ? -16.537 -12.317 4.141 1.00 45.41 89 LYS A O 1
ATOM 721 N N . GLU A 1 90 ? -18.487 -11.453 3.303 1.00 50.09 90 GLU A N 1
ATOM 722 C CA . GLU A 1 90 ? -18.253 -10.048 2.994 1.00 50.09 90 GLU A CA 1
ATOM 723 C C . GLU A 1 90 ? -16.784 -9.631 2.908 1.00 50.09 90 GLU A C 1
ATOM 725 O O . GLU A 1 90 ? -16.033 -9.652 3.882 1.00 50.09 90 GLU A O 1
ATOM 730 N N . GLN A 1 91 ? -16.398 -9.171 1.716 1.00 52.06 91 GLN A N 1
ATOM 731 C CA . GLN A 1 91 ? -15.259 -8.277 1.543 1.00 52.06 91 GLN A CA 1
ATOM 732 C C . GLN A 1 91 ? -15.357 -7.166 2.596 1.00 52.06 91 GLN A C 1
ATOM 734 O O . GLN A 1 91 ? -16.166 -6.254 2.467 1.00 52.06 91 GLN A O 1
ATOM 739 N N . GLY A 1 92 ? -14.589 -7.290 3.674 1.00 56.62 92 GLY A N 1
ATOM 740 C CA . GLY A 1 92 ? -14.833 -6.524 4.884 1.00 56.62 92 GLY A CA 1
ATOM 741 C C . GLY A 1 92 ? -13.548 -6.225 5.631 1.00 56.62 92 GLY A C 1
ATOM 742 O O . GLY A 1 92 ? -12.573 -6.984 5.597 1.00 56.62 92 GLY A O 1
ATOM 743 N N . TRP A 1 93 ? -13.558 -5.086 6.312 1.00 63.03 93 TRP A N 1
ATOM 744 C CA . TRP A 1 93 ? -12.466 -4.593 7.138 1.00 63.03 93 TRP A CA 1
ATOM 745 C C . TRP A 1 93 ? -12.313 -5.467 8.388 1.00 63.03 93 TRP A C 1
ATOM 747 O O . TRP A 1 93 ? -12.809 -5.141 9.461 1.00 63.03 93 TRP A O 1
ATOM 757 N N . ASN A 1 94 ? -11.630 -6.608 8.255 1.00 62.25 94 ASN A N 1
ATOM 758 C CA . ASN A 1 94 ? -11.319 -7.489 9.381 1.00 62.25 94 ASN A CA 1
ATOM 759 C C . ASN A 1 94 ? -10.132 -6.921 10.178 1.00 62.25 94 ASN A C 1
ATOM 761 O O . ASN A 1 94 ? -8.980 -7.335 10.011 1.00 62.25 94 ASN A O 1
ATOM 765 N N . ILE A 1 95 ? -10.422 -5.909 10.996 1.00 68.31 95 ILE A N 1
ATOM 766 C CA . ILE A 1 95 ? -9.456 -5.244 11.869 1.00 68.31 95 ILE A CA 1
ATOM 767 C C . ILE A 1 95 ? -9.464 -5.962 13.219 1.00 68.31 95 ILE A C 1
ATOM 769 O O . ILE A 1 95 ? -10.362 -5.785 14.035 1.00 68.31 95 ILE A O 1
ATOM 773 N N . SER A 1 96 ? -8.443 -6.781 13.457 1.00 66.88 96 SER A N 1
ATOM 774 C CA . SER A 1 96 ? -8.219 -7.421 14.752 1.00 66.88 96 SER A CA 1
ATOM 775 C C . SER A 1 96 ? -7.267 -6.574 15.595 1.00 66.88 96 SER A C 1
ATOM 777 O O . SER A 1 96 ? -6.089 -6.440 15.240 1.00 66.88 96 SER A O 1
ATOM 779 N N . PHE A 1 97 ? -7.739 -6.040 16.717 1.00 66.88 97 PHE A N 1
ATOM 780 C CA . PHE A 1 97 ? -6.881 -5.357 17.683 1.00 66.88 97 PHE A CA 1
ATOM 781 C C . PHE A 1 97 ? -6.189 -6.390 18.578 1.00 66.88 97 PHE A C 1
ATOM 783 O O . PHE A 1 97 ? -6.818 -7.315 19.083 1.00 66.88 97 PHE A O 1
ATOM 790 N N . ARG A 1 98 ? -4.867 -6.260 18.749 1.00 64.62 98 ARG A N 1
ATOM 791 C CA . ARG A 1 98 ? -4.095 -7.107 19.679 1.00 64.62 98 ARG A CA 1
ATOM 792 C C . ARG A 1 98 ? -4.303 -6.721 21.144 1.00 64.62 98 ARG A C 1
ATOM 794 O O . ARG A 1 98 ? -4.011 -7.522 22.023 1.00 64.62 98 ARG A O 1
ATOM 801 N N . ILE A 1 99 ? -4.744 -5.491 21.382 1.00 70.94 99 ILE A N 1
ATOM 802 C CA . ILE A 1 99 ? -4.963 -4.905 22.701 1.00 70.94 99 ILE A CA 1
ATOM 803 C C . ILE A 1 99 ? -6.467 -4.660 22.833 1.00 70.94 99 ILE A C 1
ATOM 805 O O . ILE A 1 99 ? -7.112 -4.303 21.844 1.00 70.94 99 ILE A O 1
ATOM 809 N N . MET A 1 100 ? -7.014 -4.883 24.030 1.00 72.94 100 MET A N 1
ATOM 810 C CA . MET A 1 100 ? -8.407 -4.544 24.324 1.00 72.94 100 MET A CA 1
ATOM 811 C C . MET A 1 100 ? -8.596 -3.033 24.183 1.00 72.94 100 MET A C 1
ATOM 813 O O . MET A 1 100 ? -7.780 -2.261 24.683 1.00 72.94 100 MET A O 1
ATOM 817 N N . LEU A 1 101 ? -9.645 -2.626 23.470 1.00 78.44 101 LEU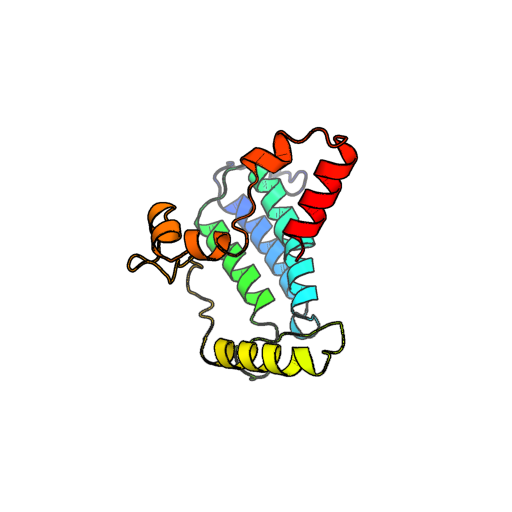 A N 1
ATOM 818 C CA . LEU A 1 101 ? -9.993 -1.217 23.315 1.00 78.44 101 LEU A CA 1
ATOM 819 C C . LEU A 1 101 ? -10.499 -0.686 24.653 1.00 78.44 101 LEU A C 1
ATOM 821 O O . LEU A 1 101 ? -11.343 -1.323 25.282 1.00 78.44 101 LEU A O 1
ATOM 825 N N . ASN A 1 102 ? -10.005 0.475 25.068 1.00 79.88 102 ASN A N 1
ATOM 826 C CA . ASN A 1 102 ? -10.588 1.178 26.204 1.00 79.88 102 ASN A CA 1
ATOM 827 C C . ASN A 1 102 ? -11.926 1.815 25.802 1.00 79.88 102 ASN A C 1
ATOM 829 O O . ASN A 1 102 ? -12.120 2.133 24.629 1.00 79.88 1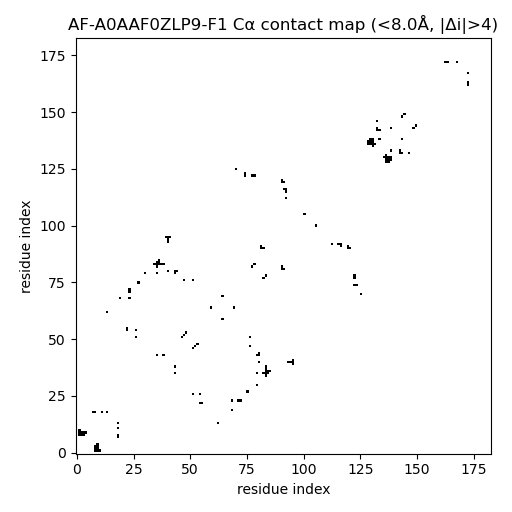02 ASN A O 1
ATOM 833 N N . ASP A 1 103 ? -12.813 2.083 26.764 1.00 81.62 103 ASP A N 1
ATOM 834 C CA . ASP A 1 103 ? -14.160 2.615 26.497 1.00 81.62 103 ASP A CA 1
ATOM 835 C C . ASP A 1 103 ? -14.152 3.887 25.626 1.00 81.62 103 ASP A C 1
ATOM 837 O O . ASP A 1 103 ? -14.948 4.018 24.698 1.00 81.62 103 ASP A O 1
ATOM 841 N N . TRP A 1 104 ? -13.183 4.786 25.836 1.00 81.19 104 TRP A N 1
ATOM 842 C CA . TRP A 1 104 ? -13.033 6.013 25.037 1.00 81.19 104 TRP A CA 1
ATOM 843 C C . TRP A 1 104 ? -12.496 5.780 23.611 1.00 81.19 104 TRP A C 1
ATOM 845 O O . TRP A 1 104 ? -12.580 6.661 22.754 1.00 81.19 104 TRP A O 1
ATOM 855 N N . GLU A 1 105 ? -11.909 4.615 23.331 1.00 80.88 105 GLU A N 1
ATOM 856 C CA . GLU A 1 105 ? -11.443 4.228 21.995 1.00 80.88 105 GLU A CA 1
ATOM 857 C C . GLU A 1 105 ? -12.541 3.515 21.206 1.00 80.88 105 GLU A C 1
ATOM 859 O O . GLU A 1 105 ? -12.557 3.613 19.977 1.00 80.88 105 GLU A O 1
ATOM 864 N N . ILE A 1 106 ? -13.480 2.851 21.892 1.00 81.12 106 ILE A N 1
ATOM 865 C CA . ILE A 1 106 ? -14.578 2.097 21.273 1.00 81.12 106 ILE A CA 1
ATOM 866 C C . ILE A 1 106 ? -15.388 2.989 20.332 1.00 81.12 106 ILE A C 1
ATOM 868 O O . ILE A 1 106 ? -15.610 2.606 19.186 1.00 81.12 1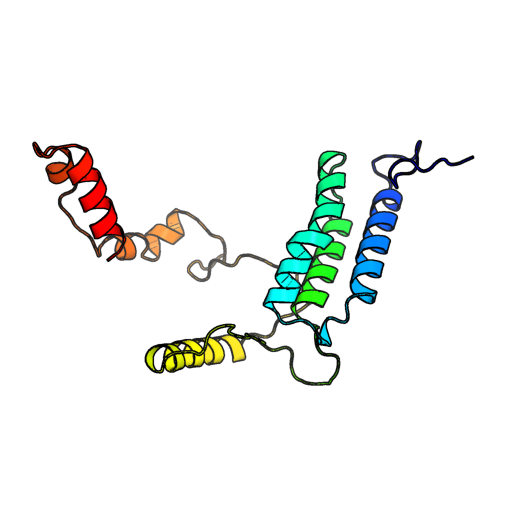06 ILE A O 1
ATOM 872 N N . GLU A 1 107 ? -15.767 4.196 20.756 1.00 82.94 107 GLU A N 1
ATOM 873 C CA . GLU A 1 107 ? -16.536 5.120 19.910 1.00 82.94 107 GLU A CA 1
ATOM 874 C C . GLU A 1 107 ? -15.761 5.548 18.657 1.00 82.94 107 GLU A C 1
ATOM 876 O O . GLU A 1 107 ? -16.322 5.618 17.562 1.00 82.94 107 GLU A O 1
ATOM 881 N N . ARG A 1 108 ? -14.447 5.776 18.779 1.00 80.75 108 ARG A N 1
ATOM 882 C CA . ARG A 1 108 ? -13.592 6.145 17.639 1.00 80.75 108 ARG A CA 1
ATOM 883 C C . ARG A 1 108 ? -13.433 4.991 16.659 1.00 80.75 108 ARG A C 1
ATOM 885 O O . ARG A 1 108 ? -13.455 5.210 15.448 1.00 80.75 108 ARG A O 1
ATOM 892 N N . VAL A 1 109 ? -13.278 3.770 17.170 1.00 82.12 109 VAL A N 1
ATOM 893 C CA . VAL A 1 109 ? -13.216 2.563 16.342 1.00 82.12 109 VAL A CA 1
ATOM 894 C C . VAL A 1 109 ? -14.567 2.290 15.686 1.00 82.12 109 VAL A C 1
ATOM 896 O O . VAL A 1 109 ? -14.598 1.969 14.503 1.00 82.12 109 VAL A O 1
ATOM 899 N N . ALA A 1 110 ? -15.680 2.478 16.395 1.00 81.25 110 ALA A N 1
ATOM 900 C CA . ALA A 1 110 ? -17.020 2.338 15.837 1.00 81.25 110 ALA A CA 1
ATOM 901 C C . ALA A 1 110 ? -17.274 3.361 14.721 1.00 81.25 110 ALA A C 1
ATOM 903 O O . ALA A 1 110 ? -17.730 2.987 13.641 1.00 81.25 110 ALA A O 1
ATOM 904 N N . ALA A 1 111 ? -16.898 4.627 14.929 1.00 84.69 111 ALA A N 1
ATOM 905 C CA . ALA A 1 111 ? -16.965 5.660 13.900 1.00 84.69 111 ALA A CA 1
ATOM 906 C C . ALA A 1 111 ? -16.108 5.294 12.678 1.00 84.69 111 ALA A C 1
ATOM 908 O O . ALA A 1 111 ? -16.579 5.373 11.543 1.00 84.69 111 ALA A O 1
ATOM 909 N N . LEU A 1 112 ? -14.876 4.821 12.897 1.00 82.38 112 LEU A N 1
ATOM 910 C CA . LEU A 1 112 ? -14.002 4.338 11.829 1.00 82.38 112 LEU A CA 1
ATOM 911 C C . LEU A 1 112 ? -14.655 3.184 11.056 1.00 82.38 112 LEU A C 1
ATOM 913 O O . LEU A 1 112 ? -14.776 3.266 9.838 1.00 82.38 112 LEU A O 1
ATOM 917 N N . LEU A 1 113 ? -15.116 2.135 11.736 1.00 81.69 113 LEU A N 1
ATOM 918 C CA . LEU A 1 113 ? -15.769 0.992 11.096 1.00 81.69 113 LEU A CA 1
ATOM 919 C C . LEU A 1 113 ? -17.032 1.411 10.332 1.00 81.69 113 LEU A C 1
ATOM 921 O O . LEU A 1 113 ? -17.250 0.925 9.225 1.00 81.69 113 LEU A O 1
ATOM 925 N N . GLY A 1 114 ? -17.797 2.374 10.853 1.00 81.75 114 GLY A N 1
ATOM 926 C CA . GLY A 1 114 ? -18.924 2.984 10.149 1.00 81.75 114 GLY A CA 1
ATOM 927 C C . GLY A 1 114 ? -18.510 3.678 8.848 1.00 81.75 114 GLY A C 1
ATOM 928 O O . GLY A 1 114 ? -19.149 3.481 7.818 1.00 81.75 114 GLY A O 1
ATOM 929 N N . THR A 1 115 ? -17.398 4.425 8.846 1.00 82.69 115 THR A N 1
ATOM 930 C CA . THR A 1 115 ? -16.866 5.030 7.606 1.00 82.69 115 THR A CA 1
ATOM 931 C C . THR A 1 115 ? -16.337 3.994 6.616 1.00 82.69 115 THR A C 1
ATOM 933 O O . THR A 1 115 ? -16.446 4.178 5.404 1.00 82.69 115 THR A O 1
ATOM 936 N N . LEU A 1 116 ? -15.766 2.904 7.125 1.00 77.31 116 LEU A N 1
ATOM 937 C CA . LEU A 1 116 ? -15.162 1.846 6.326 1.00 77.31 116 LEU A CA 1
ATOM 938 C C . LEU A 1 116 ? -16.209 0.905 5.713 1.00 77.31 116 LEU A C 1
ATOM 940 O O . LEU A 1 116 ? -15.999 0.413 4.607 1.00 77.31 116 LEU A O 1
ATOM 944 N N . GLY A 1 117 ? -17.348 0.695 6.380 1.00 73.19 117 GLY A N 1
ATOM 945 C CA . GLY A 1 117 ? -18.421 -0.191 5.915 1.00 73.19 117 GLY A CA 1
ATOM 946 C C . GLY A 1 117 ? -19.037 0.209 4.569 1.00 73.19 117 GLY A C 1
ATOM 947 O O . GLY A 1 117 ? -19.519 -0.651 3.842 1.00 73.19 117 GLY A O 1
ATOM 948 N N . GLY A 1 118 ? -18.966 1.489 4.189 1.00 71.81 118 GLY A N 1
ATOM 949 C CA . GLY A 1 118 ? -19.405 1.968 2.871 1.00 71.81 118 GLY A CA 1
ATOM 950 C C . GLY A 1 118 ? -18.368 1.808 1.750 1.00 71.81 118 GLY A C 1
ATOM 951 O O . GLY A 1 118 ? -18.637 2.188 0.611 1.00 71.81 118 GLY A O 1
ATOM 952 N N . ILE A 1 119 ? -17.169 1.301 2.054 1.00 74.69 119 ILE A N 1
ATOM 953 C CA . ILE A 1 119 ? -16.060 1.192 1.104 1.00 74.69 119 ILE A CA 1
ATOM 954 C C . ILE A 1 119 ? -15.914 -0.261 0.658 1.00 74.69 119 ILE A C 1
ATOM 956 O O . ILE A 1 119 ? -15.419 -1.105 1.404 1.00 74.69 119 ILE A O 1
ATOM 960 N N . PHE A 1 120 ? -16.270 -0.525 -0.598 1.00 70.88 120 PHE A N 1
ATOM 961 C CA . PHE A 1 120 ? -16.024 -1.810 -1.247 1.00 70.88 120 PHE A CA 1
ATOM 962 C C . PHE A 1 120 ? -14.638 -1.826 -1.895 1.00 70.88 120 PHE A C 1
ATOM 964 O O . PHE A 1 120 ? -14.292 -0.948 -2.688 1.00 70.88 120 PHE A O 1
ATOM 971 N N . ILE A 1 121 ? -13.835 -2.836 -1.561 1.00 69.56 121 ILE A N 1
ATOM 972 C CA . ILE A 1 121 ? -12.492 -3.012 -2.119 1.00 69.56 121 ILE A CA 1
ATOM 973 C C . ILE A 1 121 ? -12.613 -3.795 -3.424 1.00 69.56 121 ILE A C 1
ATOM 975 O O . ILE A 1 121 ? -12.981 -4.966 -3.416 1.00 69.56 121 ILE A O 1
ATOM 979 N N . ILE A 1 122 ? -12.268 -3.161 -4.545 1.00 70.56 122 ILE A N 1
ATOM 980 C CA . ILE A 1 122 ? -12.272 -3.796 -5.867 1.00 70.56 122 ILE A CA 1
ATOM 981 C C . ILE A 1 122 ? -10.901 -4.455 -6.096 1.00 70.56 122 ILE A C 1
ATOM 983 O O . ILE A 1 122 ? -9.922 -3.746 -6.324 1.00 70.56 122 ILE A O 1
ATOM 987 N N . PRO A 1 123 ? -10.784 -5.796 -6.085 1.00 61.06 123 PRO A N 1
ATOM 988 C CA . PRO A 1 123 ? -9.480 -6.476 -6.114 1.00 61.06 123 PRO A CA 1
ATOM 989 C C . PRO A 1 123 ? -8.735 -6.335 -7.447 1.00 61.06 123 PRO A C 1
ATOM 991 O O . PRO A 1 123 ? -7.514 -6.510 -7.520 1.00 61.06 123 PRO A O 1
ATOM 994 N N . THR A 1 124 ? -9.495 -6.078 -8.511 1.00 64.31 124 THR A N 1
ATOM 995 C CA . THR A 1 124 ? -9.035 -5.992 -9.899 1.00 64.31 124 THR A CA 1
ATOM 996 C C . THR A 1 124 ? -8.620 -4.583 -10.305 1.00 64.31 124 THR A C 1
ATOM 998 O O . THR A 1 124 ? -7.982 -4.428 -11.342 1.00 64.31 124 THR A O 1
ATOM 1001 N N . ALA A 1 125 ? -8.958 -3.564 -9.514 1.00 73.88 125 ALA A N 1
ATOM 1002 C CA . ALA A 1 125 ? -8.573 -2.191 -9.794 1.00 73.88 125 ALA A CA 1
ATOM 1003 C C . ALA A 1 125 ? -7.122 -1.937 -9.358 1.00 73.88 125 ALA A C 1
ATOM 1005 O O . ALA A 1 125 ? -6.649 -2.480 -8.359 1.00 73.88 125 ALA A O 1
ATOM 1006 N N . THR A 1 126 ? -6.407 -1.101 -10.110 1.00 72.19 126 THR A N 1
ATOM 1007 C CA . THR A 1 126 ? -5.081 -0.613 -9.711 1.00 72.19 126 THR A CA 1
ATOM 1008 C C . THR A 1 126 ? -5.218 0.366 -8.552 1.00 72.19 126 THR A C 1
ATOM 1010 O O . THR A 1 126 ? -6.008 1.310 -8.654 1.00 72.19 126 THR A O 1
ATOM 1013 N N . ASP A 1 127 ? -4.415 0.194 -7.505 1.00 74.88 127 ASP A N 1
ATOM 1014 C CA . ASP A 1 127 ? -4.373 1.127 -6.382 1.00 74.88 127 ASP A CA 1
ATOM 1015 C C . ASP A 1 127 ? -3.899 2.509 -6.857 1.00 74.88 127 ASP A C 1
ATOM 1017 O O . ASP A 1 127 ? -2.914 2.639 -7.589 1.00 74.88 127 ASP A O 1
ATOM 1021 N N . ARG A 1 128 ? -4.622 3.561 -6.463 1.00 70.50 128 ARG A N 1
ATOM 1022 C CA . ARG A 1 128 ? -4.262 4.954 -6.750 1.00 70.50 128 ARG A CA 1
ATOM 1023 C C . ARG A 1 128 ? -4.389 5.774 -5.480 1.00 70.50 128 ARG A C 1
ATOM 1025 O O . ARG A 1 128 ? -5.416 5.734 -4.807 1.00 70.50 128 ARG A O 1
ATOM 1032 N N . VAL A 1 129 ? -3.350 6.542 -5.169 1.00 76.38 129 VAL A N 1
ATOM 1033 C CA . VAL A 1 129 ? -3.409 7.524 -4.086 1.00 76.38 129 VAL A CA 1
ATOM 1034 C C . VAL A 1 129 ? -4.276 8.681 -4.567 1.00 76.38 129 VAL A C 1
ATOM 1036 O O . VAL A 1 129 ? -3.895 9.392 -5.492 1.00 76.38 129 VAL A O 1
ATOM 1039 N N . LEU A 1 130 ? -5.451 8.842 -3.959 1.00 81.00 130 LEU A N 1
ATOM 1040 C CA . LEU A 1 130 ? -6.371 9.931 -4.266 1.00 81.00 130 LEU A CA 1
ATOM 1041 C C . LEU A 1 130 ? -6.306 10.992 -3.174 1.00 81.00 130 LEU A C 1
ATOM 1043 O O . LEU A 1 130 ? -6.653 10.751 -2.015 1.00 81.00 130 LEU A O 1
ATOM 1047 N N . TRP A 1 131 ? -5.904 12.194 -3.561 1.00 83.50 131 TRP A N 1
ATOM 1048 C CA . TRP A 1 131 ? -5.988 13.367 -2.710 1.00 83.50 131 TRP A CA 1
ATOM 1049 C C . TRP A 1 131 ? -7.423 13.904 -2.715 1.00 83.50 131 TRP A C 1
ATOM 1051 O O . TRP A 1 131 ? -7.782 14.735 -3.543 1.00 83.50 131 TRP A O 1
ATOM 1061 N N . LYS A 1 132 ? -8.258 13.425 -1.780 1.00 78.31 132 LYS A N 1
ATOM 1062 C CA . LYS A 1 132 ? -9.694 13.778 -1.686 1.00 78.31 132 LYS A CA 1
ATOM 1063 C C . LYS A 1 132 ? -9.976 15.281 -1.576 1.00 78.31 132 LYS A C 1
ATOM 1065 O O . LYS A 1 132 ? -11.092 15.709 -1.844 1.00 78.31 132 LYS A O 1
ATOM 1070 N N . LEU A 1 133 ? -8.987 16.066 -1.156 1.00 77.88 133 LEU A N 1
ATOM 1071 C CA . LEU A 1 133 ? -9.120 17.510 -0.975 1.00 77.88 133 LEU A CA 1
ATOM 1072 C C . LEU A 1 133 ? -8.904 18.300 -2.279 1.00 77.88 133 LEU A C 1
ATOM 1074 O O . LEU A 1 133 ? -9.157 19.500 -2.304 1.00 77.88 133 LEU A O 1
ATOM 1078 N N . SER A 1 134 ? -8.475 17.650 -3.367 1.00 82.69 134 SER A N 1
ATOM 1079 C CA . SER A 1 134 ? -8.396 18.269 -4.694 1.00 82.69 134 SER A CA 1
ATOM 1080 C C . SER A 1 134 ? -9.316 17.572 -5.690 1.00 82.69 134 SER A C 1
ATOM 1082 O O . SER A 1 134 ? -9.498 16.356 -5.660 1.00 82.69 134 SER A O 1
ATOM 1084 N N . ARG A 1 135 ? -9.901 18.359 -6.599 1.00 79.62 135 ARG A N 1
ATOM 1085 C CA . ARG A 1 135 ? -10.874 17.881 -7.598 1.00 79.62 135 ARG A CA 1
ATOM 1086 C C . ARG A 1 135 ? -10.255 16.948 -8.639 1.00 79.62 135 ARG A C 1
ATOM 1088 O O . ARG A 1 135 ? -10.956 16.113 -9.194 1.00 79.62 135 ARG A O 1
ATOM 1095 N N . ASP A 1 136 ? -8.962 17.097 -8.898 1.00 83.88 136 ASP A N 1
ATOM 1096 C CA . ASP A 1 136 ? -8.179 16.236 -9.787 1.00 83.88 136 ASP A CA 1
ATOM 1097 C C . ASP A 1 136 ? -7.707 14.941 -9.101 1.00 83.88 136 ASP A C 1
ATOM 1099 O O . ASP A 1 136 ? -7.168 14.055 -9.761 1.00 83.88 136 ASP A O 1
ATOM 1103 N N . GLY A 1 137 ? -7.905 14.810 -7.783 1.00 83.50 137 GLY A N 1
ATOM 1104 C CA . GLY A 1 137 ? -7.451 13.663 -7.000 1.00 83.50 137 GLY A CA 1
ATOM 1105 C C . GLY A 1 137 ? -5.929 13.557 -6.879 1.00 83.50 137 GLY A C 1
ATOM 1106 O O . GLY A 1 137 ? -5.442 12.567 -6.335 1.00 83.50 137 GLY A O 1
ATOM 1107 N N . VAL A 1 138 ? -5.172 14.555 -7.348 1.00 85.25 138 VAL A N 1
ATOM 1108 C CA . VAL A 1 138 ? -3.708 14.564 -7.311 1.00 85.25 138 VAL A CA 1
ATOM 1109 C C . VAL A 1 138 ? -3.239 15.410 -6.137 1.00 85.25 138 VAL A C 1
ATOM 1111 O O . VAL A 1 138 ? -3.737 16.505 -5.874 1.00 85.25 138 VAL A O 1
ATOM 1114 N N . PHE A 1 139 ? -2.254 14.897 -5.406 1.00 83.38 139 PHE A N 1
ATOM 1115 C CA . PHE A 1 139 ? -1.611 15.686 -4.370 1.00 83.38 139 PHE A CA 1
ATOM 1116 C C . PHE A 1 139 ? -0.732 16.766 -5.004 1.00 83.38 139 PHE A C 1
ATOM 1118 O O . PHE A 1 139 ? 0.176 16.472 -5.780 1.00 83.38 139 PHE A O 1
ATOM 1125 N N . SER A 1 140 ? -0.938 18.015 -4.597 1.00 85.56 140 SER A N 1
ATOM 1126 C CA . SER A 1 140 ? 0.025 19.087 -4.813 1.00 85.56 140 SER A CA 1
ATOM 1127 C C . SER A 1 140 ? 0.268 19.850 -3.515 1.00 85.56 140 SER A C 1
ATOM 1129 O O . SER A 1 140 ? -0.622 19.995 -2.674 1.00 85.56 140 SER A O 1
ATOM 1131 N N . VAL A 1 141 ? 1.473 20.400 -3.364 1.00 82.12 141 VAL A N 1
ATOM 1132 C CA . VAL A 1 141 ? 1.805 21.266 -2.222 1.00 82.12 141 VAL A CA 1
ATOM 1133 C C . VAL A 1 141 ? 0.822 22.441 -2.152 1.00 82.12 141 VAL A C 1
ATOM 1135 O O . VAL A 1 141 ? 0.288 22.743 -1.091 1.00 82.12 141 VAL A O 1
ATOM 1138 N N . LYS A 1 142 ? 0.482 23.035 -3.303 1.00 81.12 142 LYS A N 1
ATOM 1139 C CA . LYS A 1 142 ? -0.501 24.120 -3.413 1.00 81.12 142 LYS A CA 1
ATOM 1140 C C . LYS A 1 142 ? -1.890 23.705 -2.917 1.00 81.12 142 LYS A C 1
ATOM 1142 O O . LYS A 1 142 ? -2.490 24.438 -2.137 1.00 81.12 142 LYS A O 1
ATOM 1147 N N . SER A 1 143 ? -2.392 22.537 -3.328 1.00 84.56 143 SER A N 1
ATOM 1148 C CA . SER A 1 143 ? -3.680 22.030 -2.836 1.00 84.56 143 SER A CA 1
ATOM 1149 C C . SER A 1 143 ? -3.630 21.740 -1.339 1.00 84.56 143 SER A C 1
ATOM 1151 O O . SER A 1 143 ? -4.579 22.056 -0.639 1.00 84.56 143 SER A O 1
ATOM 1153 N N . ALA A 1 144 ? -2.522 21.209 -0.816 1.00 81.31 144 ALA A N 1
ATOM 1154 C CA . ALA A 1 144 ? -2.382 20.960 0.618 1.00 81.31 144 ALA A CA 1
ATOM 1155 C C . ALA A 1 144 ? -2.450 22.255 1.446 1.00 81.31 144 ALA A C 1
ATOM 1157 O O . ALA A 1 144 ? -3.198 22.323 2.420 1.00 81.31 144 ALA A O 1
ATOM 1158 N N . TYR A 1 145 ? -1.735 23.306 1.028 1.00 78.69 145 TYR A N 1
ATOM 1159 C CA . TYR A 1 145 ? -1.803 24.614 1.687 1.00 78.69 145 TYR A CA 1
ATOM 1160 C C . TYR A 1 145 ? -3.200 25.239 1.607 1.00 78.69 145 TYR A C 1
ATOM 1162 O O . TYR A 1 145 ? -3.695 25.732 2.620 1.00 78.69 145 TYR A O 1
ATOM 1170 N N . ASN A 1 146 ? -3.852 25.170 0.443 1.00 78.56 146 ASN A N 1
ATOM 1171 C CA . ASN A 1 146 ? -5.199 25.713 0.244 1.00 78.56 146 ASN A CA 1
ATOM 1172 C C . ASN A 1 146 ? -6.275 24.969 1.049 1.00 78.56 146 ASN A C 1
ATOM 1174 O O . ASN A 1 146 ? -7.272 25.572 1.428 1.00 78.56 146 ASN A O 1
ATOM 1178 N N . CYS A 1 147 ? -6.081 23.677 1.315 1.00 73.56 147 CYS A N 1
ATOM 1179 C CA . CYS A 1 147 ? -7.031 22.842 2.050 1.00 73.56 147 CYS A CA 1
ATOM 1180 C C . CYS A 1 147 ? -6.782 22.811 3.566 1.00 73.56 147 CYS A C 1
ATOM 1182 O O . CYS A 1 147 ? -7.275 21.911 4.240 1.00 73.56 147 CYS A O 1
ATOM 1184 N N . GLY A 1 148 ? -6.024 23.770 4.107 1.00 65.88 148 GLY A N 1
ATOM 1185 C CA . GLY A 1 148 ? -5.918 23.950 5.556 1.00 65.88 148 GLY A CA 1
ATOM 1186 C C . GLY A 1 148 ? -4.691 23.314 6.210 1.00 65.88 148 GLY A C 1
ATOM 1187 O O . GLY A 1 148 ? -4.629 23.270 7.437 1.00 65.88 148 GLY A O 1
ATOM 1188 N N . LEU A 1 149 ? -3.653 22.911 5.460 1.00 63.91 149 LEU A N 1
ATOM 1189 C CA . LEU A 1 149 ? -2.367 22.548 6.086 1.00 63.91 149 LEU A CA 1
ATOM 1190 C C . LEU A 1 149 ? -1.829 23.701 6.958 1.00 63.91 149 LEU A C 1
ATOM 1192 O O . LEU A 1 149 ? -1.266 23.467 8.025 1.00 63.91 149 LEU A O 1
ATOM 1196 N N . HIS A 1 150 ? -2.082 24.950 6.548 1.00 61.50 150 HIS A N 1
ATOM 1197 C CA . HIS A 1 150 ? -1.778 26.130 7.356 1.00 61.50 150 HIS A CA 1
ATOM 1198 C C . HIS A 1 150 ? -2.601 26.191 8.661 1.00 61.50 150 HIS A C 1
ATOM 1200 O O . HIS A 1 150 ? -2.111 26.680 9.676 1.00 61.50 150 HIS A O 1
ATOM 1206 N N . GLU A 1 151 ? -3.838 25.692 8.673 1.00 58.09 151 GLU A N 1
ATOM 1207 C CA . GLU A 1 151 ? -4.701 25.660 9.862 1.00 58.09 151 GLU A CA 1
ATOM 1208 C C . GLU A 1 151 ? -4.280 24.571 10.854 1.00 58.09 151 GLU A C 1
ATOM 1210 O O . GLU A 1 151 ? -4.245 24.841 12.051 1.00 58.09 151 GLU A O 1
ATOM 1215 N N . MET A 1 152 ? -3.819 23.406 10.382 1.00 52.09 152 MET A N 1
ATOM 1216 C CA . MET A 1 152 ? -3.196 22.391 11.252 1.00 52.09 152 MET A CA 1
ATOM 1217 C C . MET A 1 152 ? -1.921 22.905 11.937 1.00 52.09 152 MET A C 1
ATOM 1219 O O . MET A 1 152 ? -1.638 22.524 13.068 1.00 52.09 152 MET A O 1
ATOM 1223 N N . THR A 1 153 ? -1.174 23.818 11.307 1.00 54.84 153 THR A N 1
ATOM 1224 C CA . THR A 1 153 ? -0.018 24.482 11.941 1.00 54.84 153 THR A CA 1
ATOM 1225 C C . THR A 1 153 ? -0.380 25.680 12.829 1.00 54.84 153 THR A C 1
ATOM 1227 O O . THR A 1 153 ? 0.476 26.169 13.567 1.00 54.84 153 THR A O 1
ATOM 1230 N N . ARG A 1 154 ? -1.627 26.175 12.787 1.00 50.00 154 ARG A N 1
ATOM 1231 C CA . ARG A 1 154 ? -2.076 27.340 13.578 1.00 50.00 154 ARG A CA 1
ATOM 1232 C C . ARG A 1 154 ? -2.380 27.019 15.042 1.00 50.00 154 ARG A C 1
ATOM 1234 O O . ARG A 1 154 ? -2.458 27.954 15.831 1.00 50.00 154 ARG A O 1
ATOM 1241 N N . GLY A 1 155 ? -2.477 25.742 15.426 1.00 51.25 155 GLY A N 1
ATOM 1242 C CA . GLY A 1 155 ? -2.638 25.343 16.833 1.00 51.25 155 GLY A CA 1
ATOM 1243 C C . GLY A 1 155 ? -1.470 25.761 17.736 1.00 51.25 155 GLY A C 1
ATOM 1244 O O . GLY A 1 155 ? -1.603 25.787 18.953 1.00 51.25 155 GLY A O 1
ATOM 1245 N N . THR A 1 156 ? -0.333 26.146 17.156 1.00 54.12 156 THR A N 1
ATOM 1246 C CA . THR A 1 156 ? 0.873 26.480 17.908 1.00 54.12 156 THR A CA 1
ATOM 1247 C C . THR A 1 156 ? 1.526 27.742 17.347 1.00 54.12 156 THR A C 1
ATOM 1249 O O . THR A 1 156 ? 2.648 27.705 16.833 1.00 54.12 156 THR A O 1
ATOM 1252 N N . GLN A 1 157 ? 0.838 28.887 17.423 1.00 56.12 157 GLN A N 1
ATOM 1253 C CA . GLN A 1 157 ? 1.459 30.198 17.193 1.00 56.12 157 GLN A CA 1
ATOM 1254 C C . GLN A 1 157 ? 2.371 30.557 18.381 1.00 56.12 157 GLN A C 1
ATOM 1256 O O . GLN A 1 157 ? 2.158 31.535 19.092 1.00 56.12 157 GLN A O 1
ATOM 1261 N N . TYR A 1 158 ? 3.397 29.741 18.625 1.00 60.44 158 TYR A N 1
ATOM 1262 C CA . TYR A 1 158 ? 4.427 30.066 19.599 1.00 60.44 158 TYR A CA 1
ATOM 1263 C C . TYR A 1 158 ? 5.432 31.042 18.980 1.00 60.44 158 TYR A C 1
ATOM 1265 O O . TYR A 1 158 ? 5.757 30.953 17.791 1.00 60.44 158 TYR A O 1
ATOM 1273 N N . PRO A 1 159 ? 5.975 31.972 19.777 1.00 70.12 159 PRO A N 1
ATOM 1274 C CA . PRO A 1 159 ? 6.930 32.975 19.325 1.00 70.12 159 PRO A CA 1
ATOM 1275 C C . PRO A 1 159 ? 8.331 32.361 19.122 1.00 70.12 159 PRO A C 1
ATOM 1277 O O . PRO A 1 159 ? 9.304 32.772 19.755 1.00 70.12 159 PRO A O 1
ATOM 1280 N N . TRP A 1 160 ? 8.466 31.379 18.217 1.00 69.75 160 TRP A N 1
ATOM 1281 C CA . TRP A 1 160 ? 9.687 30.585 17.991 1.00 69.75 160 TRP A CA 1
ATOM 1282 C C . TRP A 1 160 ? 10.929 31.437 17.740 1.00 69.75 160 TRP A C 1
ATOM 1284 O O . TRP A 1 160 ? 12.022 31.128 18.213 1.00 69.75 160 TRP A O 1
ATOM 1294 N N . ARG A 1 161 ? 10.747 32.563 17.046 1.00 67.75 161 ARG A N 1
ATOM 1295 C CA . ARG A 1 161 ? 11.807 33.535 16.767 1.00 67.75 161 ARG A CA 1
ATOM 1296 C C . ARG A 1 161 ? 12.437 34.107 18.043 1.00 67.75 161 ARG A C 1
ATOM 1298 O O . ARG A 1 161 ? 13.629 34.401 18.037 1.00 67.75 161 ARG A O 1
ATOM 1305 N N . TYR A 1 162 ? 11.665 34.255 19.117 1.00 74.19 162 TYR A N 1
ATOM 1306 C CA . TYR A 1 162 ? 12.138 34.745 20.414 1.00 74.19 162 TYR A CA 1
ATOM 1307 C C . TYR A 1 162 ? 12.646 33.596 21.290 1.00 74.19 162 TYR A C 1
ATOM 1309 O O . TYR A 1 162 ? 13.676 33.734 21.944 1.00 74.19 162 TYR A O 1
ATOM 1317 N N . PHE A 1 163 ? 11.996 32.431 21.224 1.00 79.31 163 PHE A N 1
ATOM 1318 C CA . PHE A 1 163 ? 12.423 31.226 21.936 1.00 79.31 163 PHE A CA 1
ATO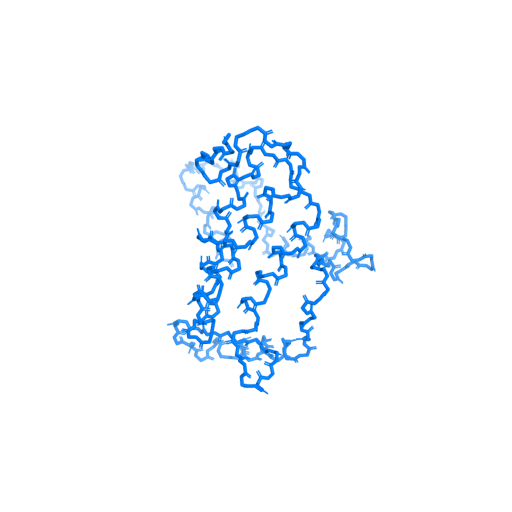M 1319 C C . PHE A 1 163 ? 13.845 30.791 21.553 1.00 79.31 163 PHE A C 1
ATOM 1321 O O . PHE A 1 163 ? 14.695 30.610 22.427 1.00 79.31 163 PHE A O 1
ATOM 1328 N N . TRP A 1 164 ? 14.156 30.704 20.256 1.00 77.06 164 TRP A N 1
ATOM 1329 C CA . TRP A 1 164 ? 15.491 30.298 19.805 1.00 77.06 164 TRP A CA 1
ATOM 1330 C C . TRP A 1 164 ? 16.571 31.342 20.115 1.00 77.06 164 TRP A C 1
ATOM 1332 O O . TRP A 1 164 ? 17.721 30.969 20.359 1.00 77.06 164 TRP A O 1
ATOM 1342 N N . LYS A 1 165 ? 16.192 32.624 20.205 1.00 79.44 165 LYS A N 1
ATOM 1343 C CA . LYS A 1 165 ? 17.074 33.739 20.590 1.00 79.44 165 LYS A CA 1
ATOM 1344 C C . LYS A 1 165 ? 17.242 33.924 22.102 1.00 79.44 165 LYS A C 1
ATOM 1346 O O . LYS A 1 165 ? 18.085 34.714 22.510 1.00 79.44 165 LYS A O 1
ATOM 1351 N N . SER A 1 166 ? 16.472 33.220 22.930 1.00 82.69 166 SER A N 1
ATOM 1352 C CA . SER A 1 166 ? 16.591 33.303 24.390 1.00 82.69 166 SER A CA 1
ATOM 1353 C C . SER A 1 166 ? 17.950 32.787 24.886 1.00 82.69 166 SER A C 1
ATOM 1355 O O . SER A 1 166 ? 18.561 31.921 24.256 1.00 82.69 166 SER A O 1
ATOM 1357 N N . ALA A 1 167 ? 18.409 33.256 26.047 1.00 85.12 167 ALA A N 1
ATOM 1358 C CA . ALA A 1 167 ? 19.653 32.809 26.687 1.00 85.12 167 ALA A CA 1
ATOM 1359 C C . ALA A 1 167 ? 19.525 31.440 27.398 1.00 85.12 167 ALA A C 1
ATOM 1361 O O . ALA A 1 167 ? 20.232 31.160 28.361 1.00 85.12 167 ALA A O 1
ATOM 1362 N N . LEU A 1 168 ? 18.600 30.582 26.956 1.00 85.56 168 LEU A N 1
ATOM 1363 C CA . LEU A 1 168 ? 18.422 29.251 27.533 1.00 85.56 168 LEU A CA 1
ATOM 1364 C C . LEU A 1 168 ? 19.529 28.291 27.061 1.00 85.56 168 LEU A C 1
ATOM 1366 O O . LEU A 1 168 ? 19.869 28.298 25.870 1.00 85.56 168 LEU A O 1
ATOM 1370 N N . PRO A 1 169 ? 20.040 27.409 27.943 1.00 89.44 169 PRO A N 1
ATOM 1371 C CA . PRO A 1 169 ? 20.939 26.333 27.545 1.00 89.44 169 PRO A CA 1
ATOM 1372 C C . PRO A 1 169 ? 20.322 25.458 26.447 1.00 89.44 169 PRO A C 1
ATOM 1374 O O . PRO A 1 169 ? 19.132 25.136 26.481 1.00 89.44 169 PRO A O 1
ATOM 1377 N N . THR A 1 170 ? 21.141 25.011 25.493 1.00 80.62 170 THR A N 1
ATOM 1378 C CA . THR A 1 170 ? 20.693 24.267 24.300 1.00 80.62 170 THR A CA 1
ATOM 1379 C C . THR A 1 170 ? 19.885 23.013 24.644 1.00 80.62 170 THR A C 1
ATOM 1381 O O . THR A 1 170 ? 18.911 22.701 23.961 1.00 80.62 170 THR A O 1
ATOM 1384 N N . LYS A 1 171 ? 20.231 22.330 25.746 1.00 79.00 171 LYS A N 1
ATOM 1385 C CA . LYS A 1 171 ? 19.491 21.158 26.240 1.00 79.00 171 LYS A CA 1
ATOM 1386 C C . LYS A 1 171 ? 18.048 21.503 26.620 1.00 79.00 171 LYS A C 1
ATOM 1388 O O . LYS A 1 171 ? 17.137 20.781 26.237 1.00 79.00 171 LYS A O 1
ATOM 1393 N N . VAL A 1 172 ? 17.834 22.625 27.307 1.00 81.50 172 VAL A N 1
ATOM 1394 C CA . VAL A 1 172 ? 16.498 23.077 27.731 1.00 81.50 172 VAL A CA 1
ATOM 1395 C C . VAL A 1 172 ? 15.655 23.442 26.512 1.00 81.50 172 VAL A C 1
ATOM 1397 O O . VAL A 1 172 ? 14.516 23.002 26.409 1.00 81.50 172 VAL A O 1
ATOM 1400 N N . LYS A 1 173 ? 16.239 24.137 25.526 1.00 83.88 173 LYS A N 1
ATOM 1401 C CA . LYS A 1 173 ? 15.540 24.458 24.270 1.00 83.88 173 LYS A CA 1
ATOM 1402 C C . LYS A 1 173 ? 15.082 23.204 23.518 1.00 83.88 173 LYS A C 1
ATOM 1404 O O . LYS A 1 173 ? 13.957 23.160 23.027 1.00 83.88 173 LYS A O 1
ATOM 1409 N N . GLY A 1 174 ? 15.942 22.184 23.455 1.00 79.25 174 GLY A N 1
ATOM 1410 C CA . GLY A 1 174 ? 15.622 20.901 22.826 1.00 79.25 174 GLY A CA 1
ATOM 1411 C C . GLY A 1 174 ? 14.481 20.162 23.529 1.00 79.25 174 GLY A C 1
ATOM 1412 O O . GLY A 1 174 ? 13.548 19.712 22.868 1.00 79.25 174 GLY A O 1
ATOM 1413 N N . PHE A 1 175 ? 14.512 20.096 24.863 1.00 80.88 175 PHE A N 1
ATOM 1414 C CA . PHE A 1 175 ? 13.441 19.476 25.648 1.00 80.88 175 PHE A CA 1
ATOM 1415 C C . PHE A 1 175 ? 12.113 20.228 25.525 1.00 80.88 175 PHE A C 1
ATOM 1417 O O . PHE A 1 175 ? 11.088 19.607 25.268 1.00 80.88 175 PHE A O 1
ATOM 1424 N N . THR A 1 176 ? 12.113 21.556 25.645 1.00 77.81 176 THR A N 1
ATOM 1425 C CA . THR A 1 176 ? 10.887 22.359 25.531 1.00 77.81 176 THR A CA 1
ATOM 1426 C C . THR A 1 176 ? 10.272 22.267 24.132 1.00 77.81 176 THR A C 1
ATOM 1428 O O . THR A 1 176 ? 9.056 22.163 24.013 1.00 77.81 176 THR A O 1
ATOM 1431 N N . TRP A 1 177 ? 11.088 22.225 23.072 1.00 73.38 177 TRP A N 1
ATOM 1432 C CA . TRP A 1 177 ? 10.607 21.961 21.711 1.00 73.38 177 TRP A CA 1
ATOM 1433 C C . TRP A 1 177 ? 9.929 20.591 21.589 1.00 73.38 177 TRP A C 1
ATOM 1435 O O . TRP A 1 177 ? 8.858 20.489 20.994 1.00 73.38 177 TRP A O 1
ATOM 1445 N N . LEU A 1 178 ? 10.534 19.546 22.164 1.00 74.81 178 LEU A N 1
ATOM 1446 C CA . LEU A 1 178 ? 9.964 18.199 22.147 1.00 74.81 178 LEU A CA 1
ATOM 1447 C C . LEU A 1 178 ? 8.619 18.149 22.873 1.00 74.81 178 LEU A C 1
ATOM 1449 O O . LEU A 1 178 ? 7.666 17.642 22.297 1.00 74.81 178 LEU A O 1
ATOM 1453 N N . VAL A 1 179 ? 8.536 18.733 24.071 1.00 73.31 179 VAL A N 1
ATOM 1454 C CA . VAL A 1 179 ? 7.307 18.766 24.881 1.00 73.31 179 VAL A CA 1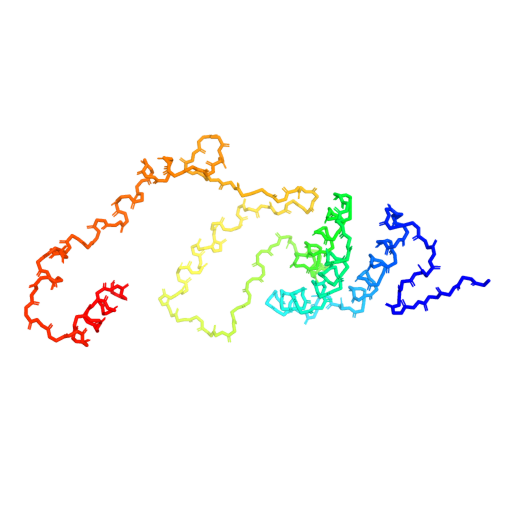
ATOM 1455 C C . VAL A 1 179 ? 6.175 19.485 24.149 1.00 73.31 179 VAL A C 1
ATOM 1457 O O . VAL A 1 179 ? 5.063 18.971 24.096 1.00 73.31 179 VAL A O 1
ATOM 1460 N N . ILE A 1 180 ? 6.458 20.636 23.532 1.00 67.69 180 ILE A N 1
ATOM 1461 C CA . ILE A 1 180 ? 5.446 21.419 22.807 1.00 67.69 180 ILE A CA 1
ATOM 1462 C C . ILE A 1 180 ? 4.999 20.726 21.509 1.00 67.69 180 ILE A C 1
ATOM 1464 O O . ILE A 1 180 ? 3.879 20.930 21.067 1.00 67.69 180 ILE A O 1
ATOM 1468 N N . ARG A 1 181 ? 5.846 19.898 20.883 1.00 58.84 181 ARG A N 1
ATOM 1469 C CA . ARG A 1 181 ? 5.482 19.149 19.665 1.00 58.84 181 ARG A CA 1
ATOM 1470 C C . ARG A 1 181 ? 4.634 17.903 19.952 1.00 58.84 181 ARG A C 1
ATOM 1472 O O . ARG A 1 181 ? 4.067 17.334 19.024 1.00 58.84 181 ARG A O 1
ATOM 1479 N N . THR A 1 182 ? 4.629 17.429 21.195 1.00 48.75 182 THR A N 1
ATOM 1480 C CA . THR A 1 182 ? 3.946 16.193 21.613 1.00 48.75 182 THR A CA 1
ATOM 1481 C C . THR A 1 182 ? 2.596 16.418 22.295 1.00 48.75 182 THR A C 1
ATOM 1483 O O . THR A 1 182 ? 1.920 15.434 22.586 1.00 48.75 182 THR A O 1
ATOM 1486 N N . VAL A 1 183 ? 2.223 17.675 22.550 1.00 45.81 183 VAL A N 1
ATOM 1487 C CA . VAL A 1 183 ? 0.920 18.098 23.092 1.00 45.81 183 VAL A CA 1
ATOM 1488 C C . VAL A 1 183 ? 0.123 18.753 21.974 1.00 45.81 183 VAL A C 1
ATOM 1490 O O . VAL A 1 183 ? -1.075 18.423 21.851 1.00 45.81 183 VAL A O 1
#

Secondary structure (DSSP, 8-state):
---EETTEETTS-TT-HHHHHHHHHHHHHHHHHS-GGGS-HHHHHHHIIIIISHHHHHHHTTSPPPHHHHHHHHHHHHHHHH----SS--S------SSPPPHHHHHHHHHHHHHHHT----TTSPP----TTSTT----HHHHIIIIIHHHTGGG---HHHHHHSS--HHHHHHHHHHHHH-

pLDDT: mean 72.93, std 10.21, range [45.41, 89.44]

Radius of gyration: 24.22 Å; Cα contacts (8 Å, |Δi|>4): 90; chains: 1; bounding box: 42×63×50 Å

Solvent-accessible surface area (backbone atoms only — not comparable to full-atom values): 11511 Å² total; per-residue (Å²): 131,91,48,67,54,99,87,39,64,64,89,62,64,88,83,44,63,68,67,54,49,59,50,50,51,53,51,50,51,53,51,70,72,48,61,39,68,81,44,53,52,69,56,40,52,51,45,41,64,64,62,59,44,50,59,56,51,59,48,50,76,76,37,86,79,55,70,72,57,53,55,51,51,52,42,53,53,49,44,51,63,64,58,27,62,89,74,87,66,64,89,61,91,69,78,80,72,94,60,87,75,51,78,85,45,46,60,55,51,49,53,48,50,58,64,48,71,78,56,78,84,62,80,86,58,82,90,72,86,65,29,84,87,35,98,83,27,57,82,44,73,68,53,44,51,72,70,41,53,60,57,72,56,54,83,61,84,63,67,56,79,55,62,75,69,44,94,64,56,70,68,57,53,54,51,54,52,51,55,65,74,74,108